Protein AF-A0A453G8Z8-F1 (afdb_monomer_lite)

Foldseek 3Di:
DDDPCCVVCVVVPPDPDDDDDDDPDPDDDLVCPVVVCVVVVDQEAEEEPVCVVSHPDPPPRNHYYDYDDPPDDDDDDDPDPDQDEAEDVVQVVPWDWDDPDPPDTDTDGDFDWDQDPNGTYTHHDPDPPDPPDPPWDFDFFFDPVQLCVLLVVLVWDKDWPPPQPDDPDQDWGKIFTDPPATKIWITGRVDIDIGDPDPVSVVSSVVSSPVRTDTD

Organism: Aegilops tauschii subsp. strangulata (NCBI:txid200361)

Secondary structure (DSSP, 8-state):
----HHHHHGGGTT------------S--GGGHHHHHHHH--SEEEEEGGGGGGSPP-TT-SSEEEEE-TT---------SS---B--HHHHHT---EE-SSS-EE-----EEEEETTEEEEE--S----GGG----EESPPPHHHHHHHHHHTT-EEE--TT-TT--TTS-EEEEEEESS-EEEEEETTEEEEEES-HHHHHHHHHHHHHHSEE-

pLDDT: mean 80.11, std 10.79, range [47.41, 91.56]

InterPro domains:
  IPR027074 Integrator complex subunit 9 [PTHR46094] (2-214)

Structure (mmCIF, N/CA/C/O backbone):
data_AF-A0A453G8Z8-F1
#
_entry.id   AF-A0A453G8Z8-F1
#
loop_
_atom_site.group_PDB
_atom_site.id
_atom_site.type_symbol
_atom_site.label_atom_id
_atom_site.label_alt_id
_atom_site.label_comp_id
_atom_site.label_asym_id
_atom_site.label_entity_id
_atom_site.label_seq_id
_atom_site.pdbx_PDB_ins_code
_atom_site.Cartn_x
_atom_site.Cartn_y
_atom_site.Cartn_z
_atom_site.occupancy
_atom_site.B_iso_or_equiv
_atom_site.auth_seq_id
_atom_site.auth_comp_id
_atom_site.auth_asym_id
_atom_site.auth_atom_id
_atom_site.pdbx_PDB_model_num
ATOM 1 N N . GLN A 1 1 ? 29.788 -3.340 -28.588 1.00 49.34 1 GLN A N 1
ATOM 2 C CA . GLN A 1 1 ? 30.825 -4.380 -28.703 1.00 49.34 1 GLN A CA 1
ATOM 3 C C . GLN A 1 1 ? 31.410 -4.282 -30.096 1.00 49.34 1 GLN A C 1
ATOM 5 O O . GLN A 1 1 ? 30.635 -4.275 -31.044 1.00 49.34 1 GLN A O 1
ATOM 10 N N . GLY A 1 2 ? 32.723 -4.071 -30.197 1.00 62.25 2 GLY A N 1
ATOM 11 C CA . GLY A 1 2 ? 33.436 -4.217 -31.467 1.00 62.25 2 GLY A CA 1
ATOM 12 C C . GLY A 1 2 ? 33.559 -5.698 -31.811 1.00 62.25 2 GLY A C 1
ATOM 13 O O . GLY A 1 2 ? 33.437 -6.545 -30.923 1.00 62.25 2 GLY A O 1
ATOM 14 N N . VAL A 1 3 ? 33.742 -6.003 -33.090 1.00 66.88 3 VAL A N 1
ATOM 15 C CA . VAL A 1 3 ? 34.132 -7.350 -33.509 1.00 66.88 3 VAL A CA 1
ATOM 16 C C . VAL A 1 3 ? 35.571 -7.554 -33.042 1.00 66.88 3 VAL A C 1
ATOM 18 O O . VAL A 1 3 ? 36.403 -6.673 -33.240 1.00 66.88 3 VAL A O 1
ATOM 21 N N . ASP A 1 4 ? 35.859 -8.681 -32.394 1.00 78.69 4 ASP A N 1
ATOM 22 C CA . ASP A 1 4 ? 37.235 -9.054 -32.068 1.00 78.69 4 ASP A CA 1
ATOM 23 C C . ASP A 1 4 ? 37.972 -9.337 -33.383 1.00 78.69 4 ASP A C 1
ATOM 25 O O . ASP A 1 4 ? 37.805 -10.394 -33.997 1.00 78.69 4 ASP A O 1
ATOM 29 N N . ALA A 1 5 ? 38.711 -8.334 -33.857 1.00 77.12 5 ALA A N 1
ATOM 30 C CA . ALA A 1 5 ? 39.409 -8.388 -35.129 1.00 77.12 5 ALA A CA 1
ATOM 31 C C . ALA A 1 5 ? 40.486 -9.479 -35.130 1.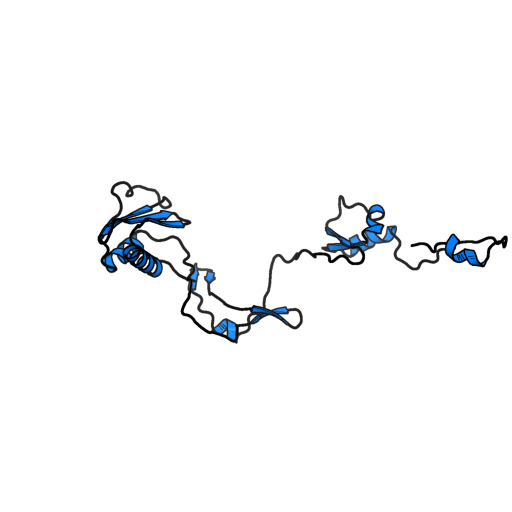00 77.12 5 ALA A C 1
ATOM 33 O O . ALA A 1 5 ? 40.682 -10.125 -36.155 1.00 77.12 5 ALA A O 1
ATOM 34 N N . GLU A 1 6 ? 41.138 -9.742 -33.995 1.00 78.38 6 GLU A N 1
ATOM 35 C CA . GLU A 1 6 ? 42.149 -10.797 -33.898 1.00 78.38 6 GLU A CA 1
ATOM 36 C C . GLU A 1 6 ? 41.512 -12.172 -34.083 1.00 78.38 6 GLU A C 1
ATOM 38 O O . GLU A 1 6 ? 41.998 -12.994 -34.863 1.00 78.38 6 GLU A O 1
ATOM 43 N N . LEU A 1 7 ? 40.372 -12.405 -33.430 1.00 82.19 7 LEU A N 1
ATOM 44 C CA . LEU A 1 7 ? 39.623 -13.645 -33.592 1.00 82.19 7 LEU A CA 1
ATOM 45 C C . LEU A 1 7 ? 39.052 -13.789 -35.010 1.00 82.19 7 LEU A C 1
ATOM 47 O O . LEU A 1 7 ? 39.133 -14.868 -35.599 1.00 82.19 7 LEU A O 1
ATOM 51 N N . ALA A 1 8 ? 38.493 -12.713 -35.566 1.00 81.06 8 ALA A N 1
ATOM 52 C CA . ALA A 1 8 ? 37.875 -12.714 -36.889 1.00 81.06 8 ALA A CA 1
ATOM 53 C C . ALA A 1 8 ? 38.897 -12.903 -38.025 1.00 81.06 8 ALA A C 1
ATOM 55 O O . ALA A 1 8 ? 38.581 -13.531 -39.036 1.00 81.06 8 ALA A O 1
ATOM 56 N N . LEU A 1 9 ? 40.121 -12.389 -37.863 1.00 83.44 9 LEU A N 1
ATOM 57 C CA . LEU A 1 9 ? 41.179 -12.454 -38.875 1.00 83.44 9 LEU A CA 1
ATOM 58 C C . LEU A 1 9 ? 42.088 -13.680 -38.742 1.00 83.44 9 LEU A C 1
ATOM 60 O O . LEU A 1 9 ? 42.871 -13.952 -39.651 1.00 83.44 9 LEU A O 1
ATOM 64 N N . LYS A 1 10 ? 41.972 -14.446 -37.651 1.00 84.06 10 LYS A N 1
ATOM 65 C CA . LYS A 1 10 ? 42.779 -15.647 -37.381 1.00 84.06 10 LYS A CA 1
ATOM 66 C C . LYS A 1 10 ? 42.880 -16.631 -38.563 1.00 84.06 10 LYS A C 1
ATOM 68 O O . LYS A 1 10 ? 43.978 -17.136 -38.790 1.00 84.06 10 LYS A O 1
ATOM 73 N N . PRO A 1 11 ? 41.817 -16.895 -39.354 1.00 86.12 11 PRO A N 1
ATOM 74 C CA . PRO A 1 11 ? 41.907 -17.787 -40.517 1.00 86.12 11 PRO A CA 1
ATOM 75 C C . PRO A 1 11 ? 42.717 -17.227 -41.697 1.00 86.12 11 PRO A C 1
ATOM 77 O O . PRO A 1 11 ? 43.069 -17.978 -42.600 1.00 86.12 11 PRO A O 1
ATOM 80 N N . PHE A 1 12 ? 42.994 -15.921 -41.714 1.00 81.50 12 PHE A N 1
ATOM 81 C CA . PHE A 1 12 ? 43.655 -15.217 -42.815 1.00 81.50 12 PHE A CA 1
ATOM 82 C C . PHE A 1 12 ? 45.127 -14.890 -42.517 1.00 81.50 12 PHE A C 1
ATOM 84 O O . PHE A 1 12 ? 45.784 -14.209 -43.302 1.00 81.50 12 PHE A O 1
ATOM 91 N N . MET A 1 13 ? 45.679 -15.369 -41.400 1.00 80.44 13 MET A N 1
ATOM 92 C CA . MET A 1 13 ? 47.111 -15.258 -41.118 1.00 80.44 13 MET A CA 1
ATOM 93 C C . MET A 1 13 ? 47.895 -16.363 -41.855 1.00 80.44 13 MET A C 1
ATOM 95 O O . MET A 1 13 ? 47.446 -17.509 -41.848 1.00 80.44 13 MET A O 1
ATOM 99 N N . PRO A 1 14 ? 49.063 -16.075 -42.473 1.00 74.19 14 PRO A N 1
ATOM 100 C CA . PRO A 1 14 ? 49.872 -14.859 -42.351 1.00 74.19 14 PRO A CA 1
ATOM 101 C C . PRO A 1 14 ? 49.786 -13.938 -43.589 1.00 74.19 14 PRO A C 1
ATOM 103 O O . PRO A 1 14 ? 50.811 -13.579 -44.165 1.00 74.19 14 PRO A O 1
ATOM 106 N N . VAL A 1 15 ? 48.591 -13.565 -44.057 1.00 73.69 15 VAL A N 1
ATOM 107 C CA . VAL A 1 15 ? 48.486 -12.680 -45.229 1.00 73.69 15 VAL A CA 1
ATOM 108 C C . VAL A 1 15 ? 48.714 -11.218 -44.821 1.00 73.69 15 VAL A C 1
ATOM 110 O O . VAL A 1 15 ? 48.066 -10.702 -43.912 1.00 73.69 15 VAL A O 1
ATOM 113 N N . ALA A 1 16 ? 49.624 -10.529 -45.514 1.00 73.62 16 ALA A N 1
ATOM 114 C CA . ALA A 1 16 ? 49.872 -9.098 -45.342 1.00 73.62 16 ALA A CA 1
ATOM 115 C C . ALA A 1 16 ? 48.775 -8.272 -46.042 1.00 73.62 16 ALA A C 1
ATOM 117 O O . ALA A 1 16 ? 48.952 -7.812 -47.169 1.00 73.62 16 ALA A O 1
ATOM 118 N N . ILE A 1 17 ? 47.620 -8.119 -45.389 1.00 77.25 17 ILE A N 1
ATOM 119 C CA . ILE A 1 17 ? 46.486 -7.319 -45.882 1.00 77.25 17 ILE A CA 1
ATOM 120 C C . ILE A 1 17 ? 46.307 -6.087 -44.992 1.00 77.25 17 ILE A C 1
ATOM 122 O O . ILE A 1 17 ? 46.383 -6.177 -43.767 1.00 77.25 17 ILE A O 1
ATOM 126 N N . GLN A 1 18 ? 46.016 -4.936 -45.599 1.00 77.19 18 GLN A N 1
ATOM 127 C CA . GLN A 1 18 ? 45.556 -3.759 -44.868 1.00 77.19 18 GLN A CA 1
ATOM 128 C C . GLN A 1 18 ? 44.095 -3.958 -44.445 1.00 77.19 18 GLN A C 1
ATOM 130 O O . GLN A 1 18 ? 43.190 -3.919 -45.277 1.00 77.19 18 GLN A O 1
ATOM 135 N N . VAL A 1 19 ? 43.857 -4.160 -43.149 1.00 77.25 19 VAL A N 1
ATOM 136 C CA . VAL A 1 19 ? 42.500 -4.253 -42.597 1.00 77.25 19 VAL A CA 1
ATOM 137 C C . VAL A 1 19 ? 42.044 -2.873 -42.133 1.00 77.25 19 VAL A C 1
ATOM 139 O O . VAL A 1 19 ? 42.687 -2.248 -41.293 1.00 77.25 19 VAL A O 1
ATOM 142 N N . LEU A 1 20 ? 40.925 -2.396 -42.683 1.00 78.50 20 LEU A N 1
ATOM 143 C CA . LEU A 1 20 ? 40.259 -1.164 -42.262 1.00 78.50 20 LEU A CA 1
ATOM 144 C C . LEU A 1 20 ? 38.946 -1.520 -41.563 1.00 78.50 20 LEU A C 1
ATOM 146 O O . LEU A 1 20 ? 38.030 -2.057 -42.185 1.00 78.50 20 LEU A O 1
ATOM 150 N N . GLU A 1 21 ? 38.834 -1.199 -40.275 1.00 74.94 21 GLU A N 1
ATOM 151 C CA . GLU A 1 21 ? 37.565 -1.310 -39.558 1.00 74.94 21 GLU A CA 1
ATOM 152 C C . GLU A 1 21 ? 36.719 -0.057 -39.822 1.00 74.94 21 GLU A C 1
ATOM 154 O O . GLU A 1 21 ? 36.900 1.000 -39.213 1.00 74.94 21 GLU A O 1
ATOM 159 N N . CYS A 1 22 ? 35.778 -0.162 -40.758 1.00 75.62 22 CYS A N 1
ATOM 160 C CA . CYS A 1 22 ? 34.807 0.895 -41.016 1.00 75.62 22 CYS A CA 1
ATOM 161 C C . CYS A 1 22 ? 33.525 0.641 -40.216 1.00 75.62 22 CYS A C 1
ATOM 163 O O . CYS A 1 22 ? 32.728 -0.242 -40.531 1.00 75.62 22 CYS A O 1
ATOM 165 N N . SER A 1 23 ? 33.301 1.445 -39.177 1.00 69.94 23 SER A N 1
ATOM 166 C CA . SER A 1 23 ? 32.099 1.345 -38.350 1.00 69.94 23 SER A CA 1
ATOM 167 C C . SER A 1 23 ? 30.921 2.099 -38.982 1.00 69.94 23 SER A C 1
ATOM 169 O O . SER A 1 23 ? 30.776 3.311 -38.817 1.00 69.94 23 SER A O 1
ATOM 171 N N . PHE A 1 24 ? 30.040 1.375 -39.677 1.00 73.06 24 PHE A N 1
ATOM 172 C CA . PHE A 1 24 ? 28.765 1.894 -40.205 1.00 73.06 24 PHE A CA 1
ATOM 173 C C . PHE A 1 24 ? 27.588 1.634 -39.252 1.00 73.06 24 PHE A C 1
ATOM 175 O O . PHE A 1 24 ? 26.465 1.358 -39.677 1.00 73.06 24 PHE A O 1
ATOM 182 N N . LEU A 1 25 ? 27.840 1.673 -37.941 1.00 72.31 25 LEU A N 1
ATOM 183 C CA . LEU A 1 25 ? 26.825 1.333 -36.948 1.00 72.31 25 LEU A CA 1
ATOM 184 C C . LEU A 1 25 ? 25.626 2.286 -37.041 1.00 72.31 25 LEU A C 1
ATOM 186 O O . LEU A 1 25 ? 25.716 3.483 -36.752 1.00 72.31 25 LEU A O 1
ATOM 190 N N . SER A 1 26 ? 24.484 1.713 -37.411 1.00 67.81 26 SER A N 1
ATOM 191 C CA . SER A 1 26 ? 23.188 2.384 -37.438 1.00 67.81 26 SER A CA 1
ATOM 192 C C . SER A 1 26 ? 22.592 2.355 -36.034 1.00 67.81 26 SER A C 1
ATOM 194 O O . SER A 1 26 ? 21.850 1.450 -35.671 1.00 67.81 26 SER A O 1
ATOM 196 N N . GLY A 1 27 ? 22.979 3.323 -35.205 1.00 80.38 27 GLY A N 1
ATOM 197 C CA . GLY A 1 27 ? 22.512 3.424 -33.826 1.00 80.38 27 GLY A CA 1
ATOM 198 C C . GLY A 1 27 ? 22.485 4.858 -33.315 1.00 80.38 27 GLY A C 1
ATOM 199 O O . GLY A 1 27 ? 23.077 5.774 -33.897 1.00 80.38 27 GLY A O 1
ATOM 200 N N . ILE A 1 28 ? 21.795 5.063 -32.193 1.00 81.12 28 ILE A N 1
ATOM 201 C CA . ILE A 1 28 ? 21.777 6.360 -31.516 1.00 81.12 28 ILE A CA 1
ATOM 202 C C . ILE A 1 28 ? 23.175 6.630 -30.953 1.00 81.12 28 ILE A C 1
ATOM 204 O O . ILE A 1 28 ? 23.699 5.890 -30.123 1.00 81.12 28 ILE A O 1
ATOM 208 N N . LYS A 1 29 ? 23.792 7.724 -31.406 1.00 81.75 29 LYS A N 1
ATOM 209 C CA . LYS A 1 29 ? 25.065 8.200 -30.850 1.00 81.75 29 LYS A CA 1
ATOM 210 C C . LYS A 1 29 ? 24.828 8.745 -29.439 1.00 81.75 29 LYS A C 1
ATOM 212 O O . LYS A 1 29 ? 23.851 9.455 -29.234 1.00 81.75 29 LYS A O 1
ATOM 217 N N . VAL A 1 30 ? 25.764 8.523 -28.512 1.00 78.69 30 VAL A N 1
ATOM 218 C CA . VAL A 1 30 ? 25.680 8.983 -27.104 1.00 78.69 30 VAL A CA 1
ATOM 219 C C . VAL A 1 30 ? 25.313 10.469 -26.990 1.00 78.69 30 VAL A C 1
ATOM 221 O O . VAL A 1 30 ? 24.430 10.835 -26.224 1.00 78.69 30 VAL A O 1
ATOM 224 N N . ARG A 1 31 ? 25.887 11.322 -27.850 1.00 80.25 31 ARG A N 1
ATOM 225 C CA . ARG A 1 31 ? 25.574 12.763 -27.925 1.00 80.25 31 ARG A CA 1
ATOM 226 C C . ARG A 1 31 ? 24.099 13.103 -28.200 1.00 80.25 31 ARG A C 1
ATOM 228 O O . ARG A 1 31 ? 23.687 14.227 -27.960 1.00 80.25 31 ARG A O 1
ATOM 235 N N . LYS A 1 32 ? 23.315 12.160 -28.735 1.00 85.75 32 LYS A N 1
ATOM 236 C CA . LYS A 1 32 ? 21.875 12.310 -28.998 1.00 85.75 32 LYS A CA 1
ATOM 237 C C . LYS A 1 32 ? 20.993 11.770 -27.864 1.00 85.75 32 LYS A C 1
ATOM 239 O O . LYS A 1 32 ? 19.797 12.028 -27.887 1.00 85.75 32 LYS A O 1
ATOM 244 N N . VAL A 1 33 ? 21.557 11.063 -26.881 1.00 83.75 33 VAL A N 1
ATOM 245 C CA . VAL A 1 33 ? 20.795 10.489 -25.759 1.00 83.75 33 VAL A CA 1
ATOM 246 C C . VAL A 1 33 ? 20.242 11.596 -24.862 1.00 83.75 33 VAL A C 1
ATOM 248 O O . VAL A 1 33 ? 19.044 11.628 -24.624 1.00 83.75 33 VAL A O 1
ATOM 251 N N . ASN A 1 34 ? 21.072 12.560 -24.452 1.00 82.88 34 ASN A N 1
ATOM 252 C CA . ASN A 1 34 ? 20.619 13.703 -23.650 1.00 82.88 34 ASN A CA 1
ATOM 253 C C . ASN A 1 34 ? 19.516 14.535 -24.324 1.00 82.88 34 ASN A C 1
ATOM 255 O O . ASN A 1 34 ? 18.482 14.743 -23.696 1.00 82.88 34 ASN A O 1
ATOM 259 N N . PRO A 1 35 ? 19.678 14.968 -25.593 1.00 86.75 35 PRO A N 1
ATOM 260 C CA . PRO A 1 35 ? 18.606 15.647 -26.319 1.00 86.75 35 PRO A CA 1
ATOM 261 C C . PRO A 1 35 ? 17.310 14.834 -26.413 1.00 86.75 35 PRO A C 1
ATOM 263 O O . PRO A 1 35 ? 16.224 15.397 -26.398 1.00 86.75 35 PRO A O 1
ATOM 266 N N . LEU A 1 36 ? 17.401 13.505 -26.515 1.00 87.44 36 LEU A N 1
ATOM 267 C CA . LEU A 1 36 ? 16.216 12.653 -26.539 1.00 87.44 36 LEU A CA 1
ATOM 268 C C . LEU A 1 36 ? 15.525 12.620 -25.169 1.00 87.44 36 LEU A C 1
ATOM 270 O O . LEU A 1 36 ? 14.307 12.756 -25.095 1.00 87.44 36 LEU A O 1
ATOM 274 N N . LEU A 1 37 ? 16.293 12.481 -24.086 1.00 87.50 37 LEU A N 1
ATOM 275 C CA . LEU A 1 37 ? 15.756 12.470 -22.724 1.00 87.50 37 LEU A CA 1
ATOM 276 C C . LEU A 1 37 ? 15.133 13.818 -22.337 1.00 87.50 37 LEU A C 1
ATOM 278 O O . LEU A 1 37 ? 14.087 13.832 -21.693 1.00 87.50 37 LEU A O 1
ATOM 282 N N . SER A 1 38 ? 15.708 14.940 -22.781 1.00 86.12 38 SER A N 1
ATOM 283 C CA . SER A 1 38 ? 15.141 16.269 -22.517 1.00 86.12 38 SER A CA 1
ATOM 284 C C . SER A 1 38 ? 13.808 16.510 -23.233 1.00 86.12 38 SER A C 1
ATOM 286 O O . SER A 1 38 ? 12.953 17.216 -22.697 1.00 86.12 38 SER A O 1
ATOM 288 N N . VAL A 1 39 ? 13.606 15.909 -24.412 1.00 90.50 39 VAL A N 1
ATOM 289 C CA . VAL A 1 39 ? 12.328 15.947 -25.142 1.00 90.50 39 VAL A CA 1
ATOM 290 C C . VAL A 1 39 ? 11.304 15.006 -24.511 1.00 90.50 39 VAL A C 1
ATOM 292 O O . VAL A 1 39 ? 10.159 15.402 -24.310 1.00 90.50 39 VAL A O 1
ATOM 295 N N . LEU A 1 40 ? 11.704 13.774 -24.187 1.00 91.06 40 LEU A N 1
ATOM 296 C CA . LEU A 1 40 ? 10.792 12.755 -23.659 1.00 91.06 40 LEU A CA 1
ATOM 297 C C . LEU A 1 40 ? 10.387 12.997 -22.202 1.00 91.06 40 LEU A C 1
ATOM 299 O O . LEU A 1 40 ? 9.316 12.547 -21.805 1.00 91.06 40 LEU A O 1
ATOM 303 N N . LYS A 1 41 ? 11.240 13.665 -21.413 1.00 89.31 41 LYS A N 1
ATOM 304 C CA . LYS A 1 41 ? 11.047 13.927 -19.976 1.00 89.31 41 LYS A CA 1
ATOM 305 C C . LYS A 1 41 ? 10.508 12.697 -19.220 1.00 89.31 41 LYS A C 1
ATOM 307 O O . LYS A 1 41 ? 9.444 12.767 -18.602 1.00 89.31 41 LYS A O 1
ATOM 312 N N . PRO A 1 42 ? 11.193 11.543 -19.309 1.00 89.12 42 PRO A N 1
ATOM 313 C CA . PRO A 1 42 ? 10.706 10.316 -18.692 1.00 89.12 42 PRO A CA 1
ATOM 314 C C . PRO A 1 42 ? 10.720 10.430 -17.166 1.00 89.12 42 PRO A C 1
ATOM 316 O O . PRO A 1 42 ? 11.535 11.151 -16.607 1.00 89.12 42 PRO A O 1
ATOM 319 N N . LYS A 1 43 ? 9.872 9.660 -16.476 1.00 86.12 43 LYS A N 1
ATOM 320 C CA . LYS A 1 43 ? 9.957 9.516 -15.010 1.00 86.12 43 LYS A CA 1
ATOM 321 C C . LYS A 1 43 ? 11.122 8.611 -14.591 1.00 86.12 43 LYS A C 1
ATOM 323 O O . LYS A 1 43 ? 11.792 8.862 -13.594 1.00 86.12 43 LYS A O 1
ATOM 328 N N . LEU A 1 44 ? 11.358 7.556 -15.372 1.00 87.56 44 LEU A N 1
ATOM 329 C CA . LEU A 1 44 ? 12.342 6.518 -15.090 1.00 87.56 44 LEU A CA 1
ATOM 330 C C . LEU A 1 44 ? 13.063 6.101 -16.376 1.00 87.56 44 LEU A C 1
ATOM 332 O O . LEU A 1 44 ? 12.421 5.865 -17.400 1.00 87.56 44 LEU A O 1
ATOM 336 N N . VAL A 1 45 ? 14.387 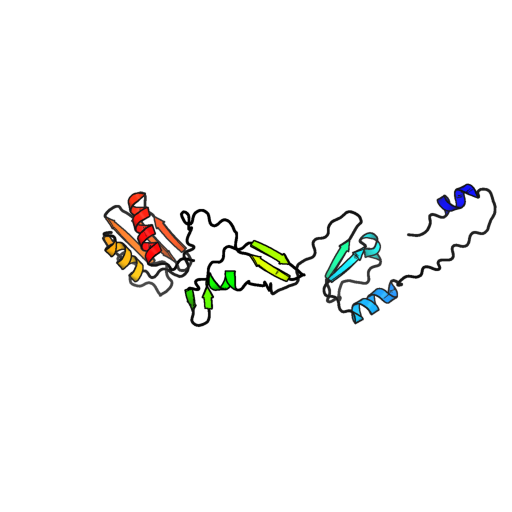5.975 -16.309 1.00 88.75 45 VAL A N 1
ATOM 337 C CA . VAL A 1 45 ? 15.246 5.533 -17.413 1.00 88.75 45 VAL A CA 1
ATOM 338 C C . VAL A 1 45 ? 15.941 4.230 -17.031 1.00 88.75 45 VAL A C 1
ATOM 340 O O . VAL A 1 45 ? 16.693 4.181 -16.059 1.00 88.75 45 VAL A O 1
ATOM 343 N N . LEU A 1 46 ? 15.727 3.179 -17.822 1.00 88.94 46 LEU A N 1
ATOM 344 C CA . LEU A 1 46 ? 16.496 1.936 -17.737 1.00 88.94 46 LEU A CA 1
ATOM 345 C C . LEU A 1 46 ? 17.718 2.029 -18.652 1.00 88.94 46 LEU A C 1
ATOM 347 O O . LEU A 1 46 ? 17.579 2.285 -19.848 1.00 88.94 46 LEU A O 1
ATOM 351 N N . PHE A 1 47 ? 18.911 1.818 -18.099 1.00 87.38 47 PHE A N 1
ATOM 352 C CA . PHE A 1 47 ? 20.171 1.988 -18.818 1.00 87.38 47 PHE A CA 1
ATOM 353 C C . PHE A 1 47 ? 21.110 0.780 -18.649 1.00 87.38 47 PHE A C 1
ATOM 355 O O . PHE A 1 47 ? 21.194 0.232 -17.551 1.00 87.38 47 PHE A O 1
ATOM 362 N N . PRO A 1 48 ? 21.845 0.349 -19.689 1.00 88.06 48 PRO A N 1
ATOM 363 C CA . PRO A 1 48 ? 22.789 -0.760 -19.565 1.00 88.06 48 PRO A CA 1
ATOM 364 C C . PRO A 1 48 ? 23.906 -0.461 -18.556 1.00 88.06 48 PRO A C 1
ATOM 366 O O . PRO A 1 48 ? 24.522 0.609 -18.589 1.00 88.06 48 PRO A O 1
ATOM 369 N N . GLU A 1 49 ? 24.179 -1.406 -17.658 1.00 88.12 49 GLU A N 1
ATOM 370 C CA . GLU A 1 49 ? 25.193 -1.263 -16.605 1.00 88.12 49 GLU A CA 1
ATOM 371 C C . GLU A 1 49 ? 26.612 -1.097 -17.180 1.00 88.12 49 GLU A C 1
ATOM 373 O O . GLU A 1 49 ? 27.382 -0.257 -16.713 1.00 88.12 49 GLU A O 1
ATOM 378 N N . ASP A 1 50 ? 26.928 -1.818 -18.258 1.00 85.56 50 ASP A N 1
ATOM 379 C CA . ASP A 1 50 ? 28.212 -1.787 -18.972 1.00 85.56 50 ASP A CA 1
ATOM 380 C C . ASP A 1 50 ? 28.505 -0.439 -19.647 1.00 85.56 50 ASP A C 1
ATOM 382 O O . ASP A 1 50 ? 29.658 -0.106 -19.926 1.00 85.56 50 ASP A O 1
ATOM 386 N N . LEU A 1 51 ? 27.472 0.372 -19.882 1.00 82.31 51 LEU A N 1
ATOM 387 C CA . LEU A 1 51 ? 27.595 1.683 -20.513 1.00 82.31 51 LEU A CA 1
ATOM 388 C C . LEU A 1 51 ? 27.520 2.839 -19.515 1.00 82.31 51 LEU A C 1
ATOM 390 O O . LEU A 1 51 ? 27.549 3.996 -19.933 1.00 82.31 51 LEU A O 1
ATOM 394 N N . LYS A 1 52 ? 27.446 2.565 -18.209 1.00 78.88 52 LYS A N 1
ATOM 395 C CA . LYS A 1 52 ? 27.238 3.578 -17.163 1.00 78.88 52 LYS A CA 1
ATOM 396 C C . LYS A 1 52 ? 28.243 4.734 -17.213 1.00 78.88 52 LYS A C 1
ATOM 398 O O . LYS A 1 52 ? 27.839 5.875 -17.023 1.00 78.88 52 LYS A O 1
ATOM 403 N N . SER A 1 53 ? 29.514 4.470 -17.526 1.00 78.00 53 SER A N 1
ATOM 404 C CA . SER A 1 53 ? 30.561 5.502 -17.673 1.00 78.00 53 SER A CA 1
ATOM 405 C C . SER A 1 53 ? 30.368 6.414 -18.888 1.00 78.00 53 SER A C 1
ATOM 407 O O . SER A 1 53 ? 30.908 7.514 -18.939 1.00 78.00 53 SER A O 1
ATOM 409 N N . ARG A 1 54 ? 29.594 5.960 -19.877 1.00 75.50 54 ARG A N 1
ATOM 410 C CA . ARG A 1 54 ? 29.239 6.700 -21.094 1.00 75.50 54 ARG A CA 1
ATOM 411 C C . ARG A 1 54 ? 27.864 7.353 -20.983 1.00 75.50 54 ARG A C 1
ATOM 413 O O . ARG A 1 54 ? 27.427 8.006 -21.932 1.00 75.50 54 ARG A O 1
ATOM 420 N N . CYS A 1 55 ? 27.171 7.137 -19.866 1.00 69.38 55 CYS A N 1
ATOM 421 C CA . CYS A 1 55 ? 25.921 7.804 -19.570 1.00 69.38 55 CYS A CA 1
ATOM 422 C C . CYS A 1 55 ? 26.216 9.284 -19.288 1.00 69.38 55 CYS A C 1
ATOM 424 O O . CYS A 1 55 ? 27.141 9.582 -18.532 1.00 69.38 55 CYS A O 1
ATOM 426 N N . PRO A 1 56 ? 25.460 10.216 -19.880 1.00 64.25 56 PRO A N 1
ATOM 427 C CA . PRO A 1 56 ? 25.574 11.625 -19.527 1.00 64.25 56 PRO A CA 1
ATOM 428 C C . PRO A 1 56 ? 25.302 11.879 -18.033 1.00 64.25 56 PRO A C 1
ATOM 430 O O . PRO A 1 56 ? 24.618 11.083 -17.383 1.00 64.25 56 PRO A O 1
ATOM 433 N N . SER A 1 57 ? 25.883 12.964 -17.501 1.00 60.59 57 SER A N 1
ATOM 434 C CA . SER A 1 57 ? 25.922 13.285 -16.068 1.00 60.59 57 SER A CA 1
ATOM 435 C C . SER A 1 57 ? 24.535 13.280 -15.419 1.00 60.59 57 SER A C 1
ATOM 437 O O . SER A 1 57 ? 23.543 13.736 -15.984 1.00 60.59 57 SER A O 1
ATOM 439 N N . LYS A 1 58 ? 24.491 12.723 -14.207 1.00 63.06 58 LYS A N 1
ATOM 440 C CA . LYS A 1 58 ? 23.273 12.514 -13.412 1.00 63.06 58 LYS A CA 1
ATOM 441 C C . LYS A 1 58 ? 22.857 13.727 -12.592 1.00 63.06 58 LYS A C 1
ATOM 443 O O . LYS A 1 58 ? 21.743 13.742 -12.088 1.00 63.06 58 LYS A O 1
ATOM 448 N N . GLU A 1 59 ? 23.776 14.666 -12.404 1.00 60.88 59 GLU A N 1
ATOM 449 C CA . GLU A 1 59 ? 23.741 15.610 -11.285 1.00 60.88 59 GLU A CA 1
ATOM 450 C C . GLU A 1 59 ? 22.605 16.639 -11.390 1.00 60.88 59 GLU A C 1
ATOM 452 O O . GLU A 1 59 ? 22.136 17.086 -10.353 1.00 60.88 59 GLU A O 1
ATOM 457 N N . ASP A 1 60 ? 22.058 16.874 -12.592 1.00 62.62 60 ASP A N 1
ATOM 458 C CA . ASP A 1 60 ? 20.940 17.810 -12.826 1.00 62.62 60 ASP A CA 1
ATOM 459 C C . ASP A 1 60 ? 19.721 17.175 -13.532 1.00 62.62 60 ASP A C 1
ATOM 461 O O . ASP A 1 60 ? 18.839 17.873 -14.038 1.00 62.62 60 ASP A O 1
ATOM 465 N N . ALA A 1 61 ? 19.658 15.843 -13.637 1.00 70.81 61 ALA A N 1
ATOM 466 C CA . ALA A 1 61 ? 18.569 15.185 -14.358 1.00 70.81 61 ALA A CA 1
ATOM 467 C C . ALA A 1 61 ? 17.314 15.036 -13.467 1.00 70.81 61 ALA A C 1
ATOM 469 O O . ALA A 1 61 ? 17.397 14.399 -12.418 1.00 70.81 61 ALA A O 1
ATOM 470 N N . PRO A 1 62 ? 16.124 15.509 -13.892 1.00 76.19 62 PRO A N 1
ATOM 471 C CA . PRO A 1 62 ? 14.887 15.392 -13.111 1.00 76.19 62 PRO A CA 1
ATOM 472 C C . PRO A 1 62 ? 14.270 13.977 -13.127 1.00 76.19 62 PRO A C 1
ATOM 474 O O . PRO A 1 62 ? 13.115 13.804 -12.746 1.00 76.19 62 PRO A O 1
ATOM 477 N N . TRP A 1 63 ? 14.999 12.963 -13.602 1.00 82.69 63 TRP A N 1
ATOM 478 C CA . TRP A 1 63 ? 14.513 11.594 -13.774 1.00 82.69 63 TRP A CA 1
ATOM 479 C C . TRP A 1 63 ? 15.449 10.569 -13.143 1.00 82.69 63 TRP A C 1
ATOM 481 O O . TRP A 1 63 ? 16.670 10.734 -13.117 1.00 82.69 63 TRP A O 1
ATOM 491 N N . SER A 1 64 ? 14.876 9.469 -12.658 1.00 84.94 64 SER A N 1
ATOM 492 C CA . SER A 1 64 ? 15.637 8.412 -11.993 1.00 84.94 64 SER A CA 1
ATOM 493 C C . SER A 1 64 ? 16.229 7.421 -12.998 1.00 84.94 64 SER A C 1
ATOM 495 O O . SER A 1 64 ? 15.607 7.094 -14.009 1.00 84.94 64 SER A O 1
ATOM 497 N N . TYR A 1 65 ? 17.423 6.904 -12.701 1.00 84.88 65 TYR A N 1
ATOM 498 C CA . TYR A 1 65 ? 18.091 5.880 -13.508 1.00 84.88 65 TYR A CA 1
ATOM 499 C C . TYR A 1 65 ? 18.136 4.540 -12.778 1.00 84.88 65 TYR A C 1
ATOM 501 O O . TYR A 1 65 ? 18.623 4.466 -11.650 1.00 84.88 65 TYR A O 1
ATOM 509 N N . LEU A 1 66 ? 17.730 3.476 -13.467 1.00 88.69 66 LEU A N 1
ATOM 510 C CA . LEU A 1 66 ? 17.979 2.092 -13.071 1.00 88.69 66 LEU A CA 1
ATOM 511 C C . LEU A 1 66 ? 18.906 1.425 -14.077 1.00 88.69 66 LEU A C 1
ATOM 513 O O . LEU A 1 66 ? 18.834 1.690 -15.277 1.00 88.69 66 LEU A O 1
ATOM 517 N N . TYR A 1 67 ? 19.775 0.551 -13.578 1.00 88.56 67 TYR A N 1
ATOM 518 C CA . TYR A 1 67 ? 20.755 -0.140 -14.404 1.00 88.56 67 TYR A CA 1
ATOM 519 C C . TYR A 1 67 ? 20.390 -1.596 -14.587 1.00 88.56 67 TYR A C 1
ATOM 521 O O . TYR A 1 67 ? 20.058 -2.274 -13.617 1.00 88.56 67 TYR A O 1
ATOM 529 N N . TYR A 1 68 ? 20.484 -2.069 -15.826 1.00 90.62 68 TYR A N 1
ATOM 530 C CA . TYR A 1 68 ? 20.236 -3.464 -16.147 1.00 90.62 68 TYR A CA 1
ATOM 531 C C . TYR A 1 68 ? 21.497 -4.170 -16.621 1.00 90.62 68 TYR A C 1
ATOM 533 O O . TYR A 1 68 ? 22.301 -3.622 -17.378 1.00 90.62 68 TYR A O 1
ATOM 541 N N . SER A 1 69 ? 21.626 -5.426 -16.210 1.00 90.81 69 SER A N 1
ATOM 542 C CA . SER A 1 69 ? 22.593 -6.372 -16.748 1.00 90.81 69 SER A CA 1
ATOM 543 C C . SER A 1 69 ? 21.904 -7.686 -17.088 1.00 90.81 69 SER A C 1
ATOM 545 O O . SER A 1 69 ? 20.829 -8.021 -16.584 1.00 90.81 69 SER A O 1
ATOM 547 N N . LYS A 1 70 ? 22.503 -8.418 -18.027 1.00 90.38 70 LYS A N 1
ATOM 548 C CA . LYS A 1 70 ? 21.936 -9.661 -18.546 1.00 90.38 70 LYS A CA 1
ATOM 549 C C . LYS A 1 70 ? 21.746 -10.669 -17.407 1.00 90.38 70 LYS A C 1
ATOM 551 O O . LYS A 1 70 ? 22.691 -10.960 -16.681 1.00 90.38 70 LYS A O 1
ATOM 556 N N . GLY A 1 71 ? 20.537 -11.218 -17.290 1.00 88.50 71 GLY A N 1
ATOM 557 C CA . GLY A 1 71 ? 20.208 -12.251 -16.303 1.00 88.50 71 GLY A CA 1
ATOM 558 C C . GLY A 1 71 ? 19.865 -11.738 -14.901 1.00 88.50 71 GLY A C 1
ATOM 559 O O . GLY A 1 71 ? 19.635 -12.561 -14.022 1.00 88.50 71 GLY A O 1
ATOM 560 N N . LYS A 1 72 ? 19.802 -10.417 -14.680 1.00 89.50 72 LYS A N 1
ATOM 561 C CA . LYS A 1 72 ? 19.339 -9.838 -13.411 1.00 89.50 72 LYS A CA 1
ATOM 562 C C . LYS A 1 72 ? 17.917 -9.296 -13.535 1.00 89.50 72 LYS A C 1
ATOM 564 O O . LYS A 1 72 ? 17.613 -8.553 -14.468 1.00 89.50 72 LYS A O 1
ATOM 569 N N . THR A 1 73 ? 17.070 -9.639 -12.569 1.00 89.31 73 THR A N 1
ATOM 570 C CA . THR A 1 73 ? 15.756 -9.011 -12.383 1.00 89.31 73 THR A CA 1
ATOM 571 C C . THR A 1 73 ? 15.944 -7.629 -11.767 1.00 89.31 73 THR A C 1
ATOM 573 O O . THR A 1 73 ? 16.779 -7.455 -10.882 1.00 89.31 73 THR A O 1
ATOM 576 N N . ILE A 1 74 ? 15.175 -6.649 -12.237 1.00 87.25 74 ILE A N 1
ATOM 577 C CA . ILE A 1 74 ? 15.203 -5.280 -11.719 1.00 87.25 74 ILE A CA 1
ATOM 578 C C . ILE A 1 74 ? 13.853 -4.983 -11.110 1.00 87.25 74 ILE A C 1
ATOM 580 O O . ILE A 1 74 ? 12.821 -5.119 -11.769 1.00 87.25 74 ILE A O 1
ATOM 584 N N . GLU A 1 75 ? 13.881 -4.539 -9.867 1.00 87.62 75 GLU A N 1
ATOM 585 C CA . GLU A 1 75 ? 12.700 -4.034 -9.195 1.00 87.62 75 GLU A CA 1
ATOM 586 C C . GLU A 1 75 ? 12.433 -2.614 -9.684 1.00 87.62 75 GLU A C 1
ATOM 588 O O . GLU A 1 75 ? 13.244 -1.702 -9.509 1.00 87.62 75 GLU A O 1
ATOM 593 N N . ILE A 1 76 ? 11.304 -2.441 -10.365 1.00 84.12 76 ILE A N 1
ATOM 594 C CA . ILE A 1 76 ? 10.858 -1.131 -10.819 1.00 84.12 76 ILE A CA 1
ATOM 595 C C . ILE A 1 76 ? 10.038 -0.521 -9.681 1.00 84.12 76 ILE A C 1
ATOM 597 O O . ILE A 1 76 ? 9.003 -1.092 -9.327 1.00 84.12 76 ILE A O 1
ATOM 601 N N . PRO A 1 77 ? 10.459 0.622 -9.110 1.00 79.00 77 PRO A N 1
ATOM 602 C CA . PRO A 1 77 ? 9.696 1.270 -8.062 1.00 79.00 77 PRO A CA 1
ATOM 603 C C . PRO A 1 77 ? 8.339 1.690 -8.623 1.00 79.00 77 PRO A C 1
ATOM 605 O O . PRO A 1 77 ? 8.246 2.299 -9.696 1.00 79.00 77 PRO A O 1
ATOM 608 N N . ASN A 1 78 ? 7.275 1.363 -7.894 1.00 74.19 78 ASN A N 1
ATOM 609 C CA . ASN A 1 78 ? 5.955 1.866 -8.222 1.00 74.19 78 ASN A CA 1
ATOM 610 C C . ASN A 1 78 ? 5.919 3.365 -7.900 1.00 74.19 78 ASN A C 1
ATOM 612 O O . ASN A 1 78 ? 5.944 3.753 -6.739 1.00 74.19 78 ASN A O 1
ATOM 616 N N . THR A 1 79 ? 5.884 4.203 -8.933 1.00 68.56 79 THR A N 1
ATOM 617 C CA . THR A 1 79 ? 5.822 5.670 -8.800 1.00 68.56 79 THR A CA 1
ATOM 618 C C . THR A 1 79 ? 4.389 6.197 -8.719 1.00 68.56 79 THR A C 1
ATOM 620 O O . THR A 1 79 ? 4.170 7.400 -8.845 1.00 68.56 79 THR A O 1
ATOM 623 N N . ARG A 1 80 ? 3.394 5.312 -8.578 1.00 70.25 80 ARG A N 1
ATOM 624 C CA . ARG A 1 80 ? 2.000 5.715 -8.383 1.00 70.25 80 ARG A CA 1
ATOM 625 C C . ARG A 1 80 ? 1.784 6.087 -6.919 1.00 70.25 80 ARG A C 1
ATOM 627 O O . ARG A 1 80 ? 1.936 5.231 -6.055 1.00 70.25 80 ARG A O 1
ATOM 634 N N . GLU A 1 81 ? 1.431 7.347 -6.682 1.00 70.19 81 GLU A N 1
ATOM 635 C CA . GLU A 1 81 ? 0.976 7.839 -5.374 1.00 70.19 81 GLU A CA 1
ATOM 636 C C . GLU A 1 81 ? -0.411 7.272 -5.046 1.00 70.19 81 GLU A C 1
ATOM 638 O O . GLU A 1 81 ? -0.647 6.824 -3.928 1.00 70.19 81 GLU A O 1
ATOM 643 N N . ASP A 1 82 ? -1.264 7.154 -6.070 1.00 76.75 82 ASP A N 1
ATOM 644 C CA . ASP A 1 82 ? -2.613 6.614 -5.947 1.00 76.75 82 ASP A CA 1
ATOM 645 C C . ASP A 1 82 ? -2.737 5.228 -6.587 1.00 76.75 82 ASP A C 1
ATOM 647 O O . ASP A 1 82 ? -2.301 4.970 -7.719 1.00 76.75 82 ASP A O 1
ATOM 651 N N . PHE A 1 83 ? -3.372 4.313 -5.858 1.00 77.50 83 PHE A N 1
ATOM 652 C CA . PHE A 1 83 ? -3.681 2.972 -6.333 1.00 77.50 83 PHE A CA 1
ATOM 653 C C . PHE A 1 83 ? -5.181 2.838 -6.592 1.00 77.50 83 PHE A C 1
ATOM 655 O O . PHE A 1 83 ? -5.964 2.547 -5.691 1.00 77.50 83 PHE A O 1
ATOM 662 N N . GLU A 1 84 ? -5.582 3.047 -7.844 1.00 83.69 84 GLU A N 1
ATOM 663 C CA . GLU A 1 84 ? -6.965 2.840 -8.269 1.00 83.69 84 GLU A CA 1
ATOM 664 C C . GLU A 1 84 ? -7.246 1.362 -8.539 1.00 83.69 84 GLU A C 1
ATOM 666 O O . GLU A 1 84 ? -6.532 0.687 -9.292 1.00 83.69 84 GLU A O 1
ATOM 671 N N . VAL A 1 85 ? -8.336 0.871 -7.954 1.00 88.00 85 VAL A N 1
ATOM 672 C CA . VAL A 1 85 ? -8.780 -0.514 -8.094 1.00 88.00 85 VAL A CA 1
ATOM 673 C C . VAL A 1 85 ? -10.259 -0.529 -8.428 1.00 88.00 85 VAL A C 1
ATOM 675 O O . VAL A 1 85 ? -11.060 0.148 -7.789 1.00 88.00 85 VAL A O 1
ATOM 678 N N . GLY A 1 86 ? -10.632 -1.321 -9.427 1.00 89.44 86 GLY A N 1
ATOM 679 C CA . GLY A 1 86 ? -12.028 -1.582 -9.731 1.00 89.44 86 GLY A CA 1
ATOM 680 C C . GLY A 1 86 ? -12.672 -2.397 -8.612 1.00 89.44 86 GLY A C 1
ATOM 681 O O . GLY A 1 86 ? -12.157 -3.448 -8.226 1.00 89.44 86 GLY A O 1
ATOM 682 N N . LEU A 1 87 ? -13.816 -1.934 -8.118 1.00 89.94 87 LEU A N 1
ATOM 683 C CA . LEU A 1 87 ? -14.665 -2.691 -7.207 1.00 89.94 87 LEU A CA 1
ATOM 684 C C . LEU A 1 87 ? -15.924 -3.137 -7.967 1.00 89.94 87 LEU A C 1
ATOM 686 O O . LEU A 1 87 ? -16.743 -2.289 -8.326 1.00 89.94 87 LEU A O 1
ATOM 690 N N . PRO A 1 88 ? -16.082 -4.440 -8.252 1.00 88.50 88 PRO A N 1
ATOM 691 C CA . PRO A 1 88 ? -17.289 -4.979 -8.863 1.00 88.50 88 PRO A CA 1
ATOM 692 C C . PRO A 1 88 ? -18.528 -4.674 -8.019 1.00 88.50 88 PRO A C 1
ATOM 694 O O . PRO A 1 88 ? -18.466 -4.653 -6.788 1.00 88.50 88 PRO A O 1
ATOM 697 N N . THR A 1 89 ? -19.660 -4.422 -8.674 1.00 87.88 89 THR A N 1
ATOM 698 C CA . THR A 1 89 ? -20.872 -3.942 -7.997 1.00 87.88 89 THR A CA 1
ATOM 699 C C . THR A 1 89 ? -21.445 -4.976 -7.029 1.00 87.88 89 THR A C 1
ATOM 701 O O . THR A 1 89 ? -21.918 -4.615 -5.960 1.00 87.88 89 THR A O 1
ATOM 704 N N . ASP A 1 90 ? -21.345 -6.262 -7.360 1.00 84.06 90 ASP A N 1
ATOM 705 C CA . ASP A 1 90 ? -21.709 -7.384 -6.489 1.00 84.06 90 ASP A CA 1
ATOM 706 C C . ASP A 1 90 ? -20.916 -7.383 -5.175 1.00 84.06 90 ASP A C 1
ATOM 708 O O . ASP A 1 90 ? -21.481 -7.623 -4.110 1.00 84.06 90 ASP A O 1
ATOM 712 N N . VAL A 1 91 ? -19.629 -7.033 -5.230 1.00 84.44 91 VAL A N 1
ATOM 713 C CA . VAL A 1 91 ? -18.783 -6.882 -4.039 1.00 84.44 91 VAL A CA 1
ATOM 714 C C . VAL A 1 91 ? -19.122 -5.589 -3.292 1.00 84.44 91 VAL A C 1
ATOM 716 O O . VAL A 1 91 ? -19.203 -5.589 -2.066 1.00 84.44 91 VAL A O 1
ATOM 719 N N . ALA A 1 92 ? -19.356 -4.494 -4.021 1.00 87.88 92 ALA A N 1
ATOM 720 C CA . ALA A 1 92 ? -19.700 -3.197 -3.442 1.00 87.88 92 ALA A CA 1
ATOM 721 C C . ALA A 1 92 ? -21.023 -3.230 -2.660 1.00 87.88 92 ALA A C 1
ATOM 723 O O . ALA A 1 92 ? -21.096 -2.670 -1.570 1.00 87.88 92 ALA A O 1
ATOM 724 N N . PHE A 1 93 ? -22.049 -3.917 -3.174 1.00 85.56 93 PHE A N 1
ATOM 725 C CA . PHE A 1 93 ? -23.346 -4.049 -2.500 1.00 85.56 93 PHE A CA 1
ATOM 726 C C . PHE A 1 93 ? -23.283 -4.866 -1.205 1.00 85.56 93 PHE A C 1
ATOM 728 O O . PHE A 1 93 ? -24.145 -4.703 -0.346 1.00 85.56 93 PHE A O 1
ATOM 735 N N . GLY A 1 94 ? -22.274 -5.727 -1.048 1.00 81.75 94 GLY A N 1
ATOM 736 C CA . GLY A 1 94 ? -22.041 -6.467 0.192 1.00 81.75 94 GLY A CA 1
ATOM 737 C C . GLY A 1 94 ? -21.370 -5.642 1.293 1.00 81.75 94 GLY A C 1
ATOM 738 O O . GLY A 1 94 ? -21.286 -6.103 2.431 1.00 81.75 94 GLY A O 1
ATOM 739 N N . LEU A 1 95 ? -20.875 -4.439 0.983 1.00 83.69 95 LEU A N 1
ATOM 740 C CA . LEU A 1 95 ? -20.248 -3.582 1.982 1.00 83.69 95 LEU A CA 1
ATOM 741 C C . LEU A 1 95 ? -21.294 -3.059 2.966 1.00 83.69 95 LEU A C 1
ATOM 743 O O . LEU A 1 95 ? -22.382 -2.635 2.584 1.00 83.69 95 LEU A O 1
ATOM 747 N N . GLN A 1 96 ? -20.915 -3.016 4.241 1.00 83.50 96 GLN A N 1
ATOM 748 C CA . GLN A 1 96 ? -21.694 -2.389 5.307 1.00 83.50 96 GLN A CA 1
ATOM 749 C C . GLN A 1 96 ? -20.885 -1.227 5.897 1.00 83.50 96 GLN A C 1
ATOM 751 O O . GLN A 1 96 ? -20.212 -1.407 6.917 1.00 83.50 96 GLN A O 1
ATOM 756 N N . PRO A 1 97 ? -20.873 -0.049 5.241 1.00 84.62 97 PRO A N 1
ATOM 757 C CA . PRO A 1 97 ? -20.121 1.096 5.724 1.00 84.62 97 PRO A CA 1
ATOM 758 C C . PRO A 1 97 ? -20.681 1.596 7.050 1.00 84.62 97 PRO A C 1
ATOM 760 O O . PRO A 1 97 ? -21.882 1.821 7.193 1.00 84.62 97 PRO A O 1
ATOM 763 N N . ARG A 1 98 ? -19.787 1.813 8.009 1.00 78.88 98 ARG A N 1
ATOM 764 C CA . ARG A 1 98 ? -20.061 2.505 9.266 1.00 78.88 98 ARG A CA 1
ATOM 765 C C . ARG A 1 98 ? -19.469 3.901 9.186 1.00 78.88 98 ARG A C 1
ATOM 767 O O . ARG A 1 98 ? -18.322 4.071 8.774 1.00 78.88 98 ARG A O 1
ATOM 774 N N . GLN A 1 99 ? -20.262 4.903 9.540 1.00 80.62 99 GLN A N 1
ATOM 775 C CA . GLN A 1 99 ? -19.812 6.286 9.485 1.00 80.62 99 GLN A CA 1
ATOM 776 C C . GLN A 1 99 ? -18.740 6.531 10.556 1.00 80.62 99 GLN A C 1
ATOM 778 O O . GLN A 1 99 ? -18.973 6.260 11.731 1.00 80.62 99 GLN A O 1
ATOM 783 N N . LEU A 1 100 ? -17.569 7.007 10.127 1.00 73.00 100 LEU A N 1
ATOM 784 C CA . LEU A 1 100 ? -16.463 7.422 10.995 1.00 73.00 100 LEU A CA 1
ATOM 785 C C . LEU A 1 100 ? -16.618 8.883 11.400 1.00 73.00 100 LEU A C 1
ATOM 787 O O . LEU A 1 100 ? -16.537 9.231 12.570 1.00 73.00 100 LEU A O 1
ATOM 791 N N . ASP A 1 101 ? -16.821 9.730 10.400 1.00 76.50 101 ASP A N 1
ATOM 792 C CA . ASP A 1 101 ? -16.922 11.175 10.547 1.00 76.50 101 ASP A CA 1
ATOM 793 C C . ASP A 1 101 ? -17.926 11.705 9.512 1.00 76.50 101 ASP A C 1
ATOM 795 O O . ASP A 1 101 ? -18.449 10.961 8.675 1.00 76.50 101 ASP A O 1
ATOM 799 N N . LYS A 1 102 ? -18.200 13.009 9.524 1.00 81.06 102 LYS A N 1
ATOM 800 C CA . LYS A 1 102 ? -19.110 13.676 8.585 1.00 81.06 102 LYS A CA 1
ATOM 801 C C . LYS A 1 102 ? -18.751 13.407 7.121 1.00 81.06 102 LYS A C 1
ATOM 803 O O . LYS A 1 102 ? -19.651 13.377 6.290 1.00 81.06 102 LYS A O 1
ATOM 808 N N . ALA A 1 103 ? -17.467 13.195 6.819 1.00 87.75 103 ALA A N 1
ATOM 809 C CA . ALA A 1 103 ? -16.970 12.989 5.459 1.00 87.75 103 ALA A CA 1
ATOM 810 C C . ALA A 1 103 ? -16.543 11.545 5.137 1.00 87.75 103 ALA A C 1
ATOM 812 O O . ALA A 1 103 ? -16.331 11.233 3.968 1.00 87.75 103 ALA A O 1
ATOM 813 N N . ILE A 1 104 ? -16.384 10.670 6.137 1.00 84.00 104 ILE A N 1
ATOM 814 C CA . ILE A 1 104 ? -15.735 9.363 5.954 1.00 84.00 104 ILE A CA 1
ATOM 815 C C . ILE A 1 104 ? -16.624 8.255 6.518 1.00 84.00 104 ILE A C 1
ATOM 817 O O . ILE A 1 104 ? -17.053 8.312 7.669 1.00 84.00 104 ILE A O 1
ATOM 821 N N . ALA A 1 105 ? -16.861 7.219 5.716 1.00 84.88 105 ALA A N 1
ATOM 822 C CA . ALA A 1 105 ? -17.449 5.957 6.147 1.00 84.88 105 ALA A CA 1
ATOM 823 C C . ALA A 1 105 ? -16.493 4.812 5.809 1.00 84.88 105 ALA A C 1
ATOM 825 O O . ALA A 1 105 ? -15.825 4.836 4.775 1.00 84.88 105 ALA A O 1
ATOM 826 N N . VAL A 1 106 ? -16.421 3.815 6.686 1.00 82.44 106 VAL A N 1
ATOM 827 C CA . VAL A 1 106 ? -15.469 2.708 6.588 1.00 82.44 106 VAL A CA 1
ATOM 828 C C . VAL A 1 106 ? -16.228 1.388 6.560 1.00 82.44 106 VAL A C 1
ATOM 830 O O . VAL A 1 106 ? -17.129 1.167 7.364 1.00 82.44 106 VAL A O 1
ATOM 833 N N . ALA A 1 107 ? -15.868 0.503 5.632 1.00 82.50 107 ALA A N 1
ATOM 834 C CA . ALA A 1 107 ? -16.391 -0.857 5.539 1.00 82.50 107 ALA A CA 1
ATOM 835 C C . ALA A 1 107 ? -15.227 -1.849 5.457 1.00 82.50 107 ALA A C 1
ATOM 837 O O . ALA A 1 107 ? -14.227 -1.580 4.787 1.00 82.50 107 ALA A O 1
ATOM 838 N N . ARG A 1 108 ? -15.364 -3.017 6.092 1.00 78.44 108 ARG A N 1
ATOM 839 C CA . ARG A 1 108 ? -14.386 -4.100 5.955 1.00 78.44 108 ARG A CA 1
ATOM 840 C C . ARG A 1 108 ? -14.683 -4.910 4.703 1.00 78.44 108 ARG A C 1
ATOM 842 O O . ARG A 1 108 ? -15.788 -5.416 4.532 1.00 78.44 108 ARG A O 1
ATOM 849 N N . LEU A 1 109 ? -13.672 -5.075 3.856 1.00 81.81 109 LEU A N 1
ATOM 850 C CA . LEU A 1 109 ? -13.753 -5.902 2.661 1.00 81.81 109 LEU A CA 1
ATOM 851 C C . LEU A 1 109 ? -12.677 -6.984 2.698 1.00 81.81 109 LEU A C 1
ATOM 853 O O . LEU A 1 109 ? -11.484 -6.690 2.726 1.00 81.81 109 LEU A O 1
ATOM 857 N N . ARG A 1 110 ? -13.097 -8.250 2.638 1.00 79.62 110 ARG A N 1
ATOM 858 C CA . ARG A 1 110 ? -12.196 -9.376 2.380 1.00 79.62 110 ARG A CA 1
ATOM 859 C C . ARG A 1 110 ? -12.244 -9.693 0.890 1.00 79.62 110 ARG A C 1
ATOM 861 O O . ARG A 1 110 ? -13.190 -10.316 0.423 1.00 79.62 110 ARG A O 1
ATOM 868 N N . ALA A 1 111 ? -11.226 -9.275 0.149 1.00 82.75 111 ALA A N 1
ATOM 869 C CA . ALA A 1 111 ? -11.129 -9.508 -1.288 1.00 82.75 111 ALA A CA 1
ATOM 870 C C . ALA A 1 111 ? -9.703 -9.896 -1.692 1.00 82.75 111 ALA A C 1
ATOM 872 O O . ALA A 1 111 ? -8.735 -9.580 -1.001 1.00 82.75 111 ALA A O 1
ATOM 873 N N . LYS A 1 112 ? -9.577 -10.588 -2.825 1.00 86.94 112 LYS A N 1
ATOM 874 C CA . LYS A 1 112 ? -8.296 -10.811 -3.500 1.00 86.94 112 LYS A CA 1
ATOM 875 C C . LYS A 1 112 ? -8.119 -9.768 -4.596 1.00 86.94 112 LYS A C 1
ATOM 877 O O . LYS A 1 112 ? -9.056 -9.480 -5.338 1.00 86.94 112 LYS A O 1
ATOM 882 N N . LEU A 1 113 ? -6.908 -9.236 -4.707 1.00 89.06 113 LEU A N 1
ATOM 883 C CA . LEU A 1 113 ? -6.526 -8.336 -5.787 1.00 89.06 113 LEU A CA 1
ATOM 884 C C . LEU A 1 113 ? -6.212 -9.154 -7.045 1.00 89.06 113 LEU A C 1
ATOM 886 O O . LEU A 1 113 ? -5.367 -10.047 -7.008 1.00 89.06 113 LEU A O 1
ATOM 890 N N . HIS A 1 114 ? -6.880 -8.851 -8.153 1.00 89.06 114 HIS A N 1
ATOM 891 C CA . HIS A 1 114 ? -6.705 -9.548 -9.424 1.00 89.06 114 HIS A CA 1
ATOM 892 C C . HIS A 1 114 ? -6.400 -8.555 -10.549 1.00 89.06 114 HIS A C 1
ATOM 894 O O . HIS A 1 114 ? -7.065 -7.530 -10.666 1.00 89.06 114 HIS A O 1
ATOM 900 N N . LEU A 1 115 ? -5.426 -8.854 -11.412 1.00 88.69 115 LEU A N 1
ATOM 901 C CA . LEU A 1 115 ? -5.133 -8.046 -12.600 1.00 88.69 115 LEU A CA 1
ATOM 902 C C . LEU A 1 115 ? -5.920 -8.594 -13.796 1.00 88.69 115 LEU A C 1
ATOM 904 O O . LEU A 1 115 ? -5.689 -9.717 -14.237 1.00 88.69 115 LEU A O 1
ATOM 908 N N . SER A 1 116 ? -6.861 -7.815 -14.326 1.00 84.44 116 SER A N 1
ATOM 909 C CA . SER A 1 116 ? -7.674 -8.189 -15.488 1.00 84.44 116 SER A CA 1
ATOM 910 C C . SER A 1 116 ? -7.697 -7.052 -16.500 1.00 84.44 116 SER A C 1
ATOM 912 O O . SER A 1 116 ? -7.987 -5.913 -16.149 1.00 84.44 116 SER A O 1
ATOM 914 N N . LYS A 1 117 ? -7.373 -7.347 -17.766 1.00 85.75 117 LYS A N 1
ATOM 915 C CA . LYS A 1 117 ? -7.370 -6.363 -18.870 1.00 85.75 117 LYS A CA 1
ATOM 916 C C . LYS A 1 117 ? -6.569 -5.079 -18.562 1.00 85.75 117 LYS A C 1
ATOM 918 O O . LYS A 1 117 ? -6.934 -3.998 -19.005 1.00 85.75 117 LYS A O 1
ATOM 923 N N . GLY A 1 118 ? -5.480 -5.197 -17.797 1.00 83.56 118 GLY A N 1
ATOM 924 C CA . GLY A 1 118 ? -4.625 -4.065 -17.412 1.00 83.56 118 GLY A CA 1
ATOM 925 C C . GLY A 1 118 ? -5.133 -3.225 -16.232 1.00 83.56 118 GLY A C 1
ATOM 926 O O . GLY A 1 118 ? -4.460 -2.267 -15.860 1.00 83.56 118 GLY A O 1
ATOM 927 N N . GLN A 1 119 ? -6.261 -3.590 -15.616 1.00 86.38 119 GLN A N 1
ATOM 928 C CA . GLN A 1 119 ? -6.796 -2.938 -14.423 1.00 86.38 119 GLN A CA 1
ATOM 929 C C . GLN A 1 119 ? -6.785 -3.901 -13.234 1.00 86.38 119 GLN A C 1
ATOM 931 O O . GLN A 1 119 ? -7.079 -5.093 -13.367 1.00 86.38 119 GLN A O 1
ATOM 936 N N . TYR A 1 120 ? -6.434 -3.385 -12.060 1.00 89.56 120 TYR A N 1
ATOM 937 C CA . TYR A 1 120 ? -6.584 -4.131 -10.819 1.00 89.56 120 TYR A CA 1
ATOM 938 C C . TYR A 1 120 ? -8.052 -4.127 -10.399 1.00 89.56 120 TYR A C 1
ATOM 940 O O . TYR A 1 120 ? -8.702 -3.087 -10.437 1.00 89.56 120 TYR A O 1
ATOM 948 N N . VAL A 1 121 ? -8.573 -5.284 -10.001 1.00 91.31 121 VAL A N 1
ATOM 949 C CA . VAL A 1 121 ? -9.963 -5.476 -9.579 1.00 91.31 121 VAL A CA 1
ATOM 950 C C . VAL A 1 121 ? -9.990 -6.280 -8.281 1.00 91.31 121 VAL A C 1
ATOM 952 O O . VAL A 1 121 ? -9.243 -7.250 -8.135 1.00 91.31 121 VAL A O 1
ATOM 955 N N . LEU A 1 122 ? -10.845 -5.886 -7.338 1.00 90.12 122 LEU A N 1
ATOM 956 C CA . LEU A 1 122 ? -11.088 -6.622 -6.096 1.00 90.12 122 LEU A CA 1
ATOM 957 C C . LEU A 1 122 ? -12.143 -7.701 -6.324 1.00 90.12 122 LEU A C 1
ATOM 959 O O . LEU A 1 122 ? -13.244 -7.409 -6.775 1.00 90.12 122 LEU A O 1
ATOM 963 N N . VAL A 1 123 ? -11.821 -8.949 -5.994 1.00 87.25 123 VAL A N 1
ATOM 964 C CA . VAL A 1 123 ? -12.730 -10.088 -6.172 1.00 87.25 123 VAL A CA 1
ATOM 965 C C . VAL A 1 123 ? -13.010 -10.734 -4.821 1.00 87.25 123 VAL A C 1
ATOM 967 O O . VAL A 1 123 ? -12.077 -11.082 -4.091 1.00 87.25 123 VAL A O 1
ATOM 970 N N . ALA A 1 124 ? -14.290 -10.906 -4.486 1.00 80.88 124 ALA A N 1
ATOM 971 C CA . ALA A 1 124 ? -14.689 -11.605 -3.270 1.00 80.88 124 ALA A CA 1
ATOM 972 C C . ALA A 1 124 ? -14.256 -13.089 -3.322 1.00 80.88 124 ALA A C 1
ATOM 974 O O . ALA A 1 124 ? -14.376 -13.738 -4.367 1.00 80.88 124 ALA A O 1
ATOM 975 N N . PRO A 1 125 ? -13.727 -13.654 -2.222 1.00 76.06 125 PRO A N 1
ATOM 976 C CA . PRO A 1 125 ? -13.400 -15.071 -2.155 1.00 76.06 125 PRO A CA 1
ATOM 977 C C . PRO A 1 125 ? -14.678 -15.920 -2.232 1.00 76.06 125 PRO A C 1
ATOM 979 O O . PRO A 1 125 ? -15.676 -15.609 -1.589 1.00 76.06 125 PRO A O 1
ATOM 982 N N . LYS A 1 126 ? -14.630 -17.001 -3.021 1.00 69.19 126 LYS A N 1
ATOM 983 C CA . LYS A 1 126 ? -15.757 -17.931 -3.223 1.00 69.19 126 LYS A CA 1
ATOM 984 C C . LYS A 1 126 ? -16.085 -18.761 -1.977 1.00 69.19 126 LYS A C 1
ATOM 986 O O . LYS A 1 126 ? -17.234 -19.147 -1.800 1.00 69.19 126 LYS A O 1
ATOM 991 N N . ASP A 1 127 ? -15.097 -18.979 -1.113 1.00 64.69 127 ASP A N 1
ATOM 992 C CA . ASP A 1 127 ? -15.224 -19.806 0.085 1.00 64.69 127 ASP A CA 1
ATOM 993 C C . ASP A 1 127 ? -15.397 -18.901 1.311 1.00 64.69 127 ASP A C 1
ATOM 995 O O . ASP A 1 127 ? -14.430 -18.428 1.911 1.00 64.69 127 ASP A O 1
ATOM 999 N N . GLN A 1 128 ? -16.650 -18.610 1.657 1.00 56.81 128 GLN A N 1
ATOM 1000 C CA . GLN A 1 128 ? -17.009 -17.986 2.931 1.00 56.81 128 GLN A CA 1
ATOM 1001 C C . GLN A 1 128 ? -17.294 -19.083 3.962 1.00 56.81 128 GLN A C 1
ATOM 1003 O O . GLN A 1 128 ? -18.425 -19.263 4.400 1.00 56.81 128 GLN A O 1
ATOM 1008 N N . SER A 1 129 ? -16.280 -19.875 4.306 1.00 50.56 129 SER A N 1
ATOM 1009 C CA . SER A 1 129 ? -16.366 -20.773 5.456 1.00 50.56 129 SER A CA 1
ATOM 1010 C C . SER A 1 129 ? -15.865 -20.050 6.707 1.00 50.56 129 SER A C 1
ATOM 1012 O O . SER A 1 129 ? -14.739 -19.548 6.727 1.00 50.56 129 SER A O 1
ATOM 1014 N N . ASP A 1 130 ? -16.731 -20.048 7.718 1.00 47.41 130 ASP A N 1
ATOM 1015 C CA . ASP A 1 130 ? -16.546 -19.636 9.110 1.00 47.41 130 ASP A CA 1
ATOM 1016 C C . ASP A 1 130 ? -16.376 -18.137 9.406 1.00 47.41 130 ASP A C 1
ATOM 1018 O O . ASP A 1 130 ? -15.283 -17.578 9.493 1.00 47.41 130 ASP A O 1
ATOM 1022 N N . GLU A 1 131 ? -17.516 -17.505 9.704 1.00 52.75 131 GLU A N 1
ATOM 1023 C CA . GLU A 1 131 ? -17.621 -16.220 10.411 1.00 52.75 131 GLU A CA 1
ATOM 1024 C C . GLU A 1 131 ? -17.288 -16.316 11.917 1.00 52.75 131 GLU A C 1
ATOM 1026 O O . GLU A 1 131 ? -17.420 -15.334 12.646 1.00 52.75 131 GLU A O 1
ATOM 1031 N N . SER A 1 132 ? -16.868 -17.484 12.409 1.00 49.12 132 SER A N 1
ATOM 1032 C CA . SER A 1 132 ? -16.739 -17.774 13.844 1.00 49.12 132 SER A CA 1
ATOM 1033 C C . SER A 1 132 ? -15.505 -17.158 14.515 1.00 49.12 132 SER A C 1
ATOM 1035 O O . SER A 1 132 ? -15.482 -17.053 15.735 1.00 49.12 132 SER A O 1
ATOM 1037 N N . ASN A 1 133 ? -14.523 -16.670 13.747 1.00 47.66 133 ASN A N 1
ATOM 1038 C CA . ASN A 1 133 ? -13.323 -15.994 14.263 1.00 47.66 133 ASN A CA 1
ATOM 1039 C C . ASN A 1 133 ? -13.187 -14.567 13.709 1.00 47.66 133 ASN A C 1
ATOM 1041 O O . ASN A 1 133 ? -12.163 -14.182 13.135 1.00 47.66 133 ASN A O 1
ATOM 1045 N N . ARG A 1 134 ? -14.238 -13.755 13.862 1.00 56.84 134 ARG A N 1
ATOM 1046 C CA . ARG A 1 134 ? -14.167 -12.310 13.612 1.00 56.84 134 ARG A CA 1
ATOM 1047 C C . ARG A 1 134 ? -13.284 -11.651 14.679 1.00 56.84 134 ARG A C 1
ATOM 1049 O O . ARG A 1 134 ? -13.779 -11.196 15.701 1.00 56.84 134 ARG A O 1
ATOM 1056 N N . GLN A 1 135 ? -11.977 -11.560 14.430 1.00 58.69 135 GLN A N 1
ATOM 1057 C CA . GLN A 1 135 ? -11.136 -10.569 15.109 1.00 58.69 135 GLN A CA 1
ATOM 1058 C C . GLN A 1 135 ? -11.608 -9.183 14.654 1.00 58.69 135 GLN A C 1
ATOM 1060 O O . GLN A 1 135 ? -11.221 -8.700 13.583 1.00 58.69 135 GLN A O 1
ATOM 1065 N N . LEU A 1 136 ? -12.535 -8.605 15.419 1.00 62.88 136 LEU A N 1
ATOM 1066 C CA . LEU A 1 136 ? -13.002 -7.237 15.244 1.00 62.88 136 LEU A CA 1
ATOM 1067 C C . LEU A 1 136 ? -11.836 -6.306 15.562 1.00 62.88 136 LEU A C 1
ATOM 1069 O O . LEU A 1 136 ? -11.245 -6.380 16.639 1.00 62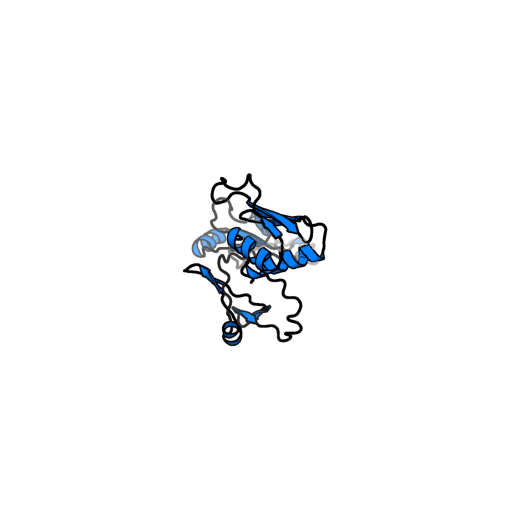.88 136 LEU A O 1
ATOM 1073 N N . LEU A 1 137 ? -11.489 -5.443 14.611 1.00 67.69 137 LEU A N 1
ATOM 1074 C CA . LEU A 1 137 ? -10.575 -4.350 14.895 1.00 67.69 137 LEU A CA 1
ATOM 1075 C C . LEU A 1 137 ? -11.396 -3.233 15.522 1.00 67.69 137 LEU A C 1
ATOM 1077 O O . LEU A 1 137 ? -12.202 -2.587 14.854 1.00 67.69 137 LEU A O 1
ATOM 1081 N N . HIS A 1 138 ? -11.221 -3.041 16.822 1.00 73.06 138 HIS A N 1
ATOM 1082 C CA . HIS A 1 138 ? -11.810 -1.910 17.519 1.00 73.06 138 HIS A CA 1
ATOM 1083 C C . HIS A 1 138 ? -11.036 -0.636 17.182 1.00 73.06 138 HIS A C 1
ATOM 1085 O O . HIS A 1 138 ? -9.810 -0.653 17.071 1.00 73.06 138 HIS A O 1
ATOM 1091 N N . TRP A 1 139 ? -11.757 0.460 16.980 1.00 67.94 139 TRP A N 1
ATOM 1092 C CA . TRP A 1 139 ? -11.188 1.733 16.552 1.00 67.94 139 TRP A CA 1
ATOM 1093 C C . TRP A 1 139 ? -11.899 2.899 17.242 1.00 67.94 139 TRP A C 1
ATOM 1095 O O . TRP A 1 139 ? -13.086 2.823 17.574 1.00 67.94 139 TRP A O 1
ATOM 1105 N N . GLY A 1 140 ? -11.152 3.987 17.429 1.00 69.81 140 GLY A N 1
ATOM 1106 C CA . GLY A 1 140 ? -11.591 5.176 18.158 1.00 69.81 140 GLY A CA 1
ATOM 1107 C C . GLY A 1 140 ? -11.132 5.194 19.617 1.00 69.81 140 GLY A C 1
ATOM 1108 O O . GLY A 1 140 ? -10.738 4.174 20.180 1.00 69.81 140 GLY A O 1
ATOM 1109 N N . ALA A 1 141 ? -11.170 6.384 20.218 1.00 74.75 141 ALA A N 1
ATOM 1110 C CA . ALA A 1 141 ? -10.898 6.558 21.639 1.00 74.75 141 ALA A CA 1
ATOM 1111 C C . ALA A 1 141 ? -12.070 6.012 22.466 1.00 74.75 141 ALA A C 1
ATOM 1113 O O . ALA A 1 141 ? -13.235 6.268 22.154 1.00 74.75 141 ALA A O 1
ATOM 1114 N N . VAL A 1 142 ? -11.756 5.269 23.526 1.00 81.50 142 VAL A N 1
ATOM 1115 C CA . VAL A 1 142 ? -12.766 4.709 24.426 1.00 81.50 142 VAL A CA 1
ATOM 1116 C C . VAL A 1 142 ? -13.303 5.817 25.327 1.00 81.50 142 VAL A C 1
ATOM 1118 O O . VAL A 1 142 ? -12.542 6.485 26.028 1.00 81.50 142 VAL A O 1
ATOM 1121 N N . ASP A 1 143 ? -14.619 6.019 25.313 1.00 85.06 143 ASP A N 1
ATOM 1122 C CA . ASP A 1 143 ? -15.268 6.946 26.235 1.00 85.06 143 ASP A CA 1
ATOM 1123 C C . ASP A 1 143 ? -15.377 6.311 27.627 1.00 85.06 143 ASP A C 1
ATOM 1125 O O . ASP A 1 143 ? -16.000 5.262 27.802 1.00 85.06 143 ASP A O 1
ATOM 1129 N N . ALA A 1 144 ? -14.756 6.957 28.615 1.00 85.88 144 ALA A N 1
ATOM 1130 C CA . ALA A 1 144 ? -14.620 6.415 29.967 1.00 85.88 144 ALA A CA 1
ATOM 1131 C C . ALA A 1 144 ? -15.973 6.241 30.660 1.00 85.88 144 ALA A C 1
ATOM 1133 O O . ALA A 1 144 ? -16.190 5.246 31.345 1.00 85.88 144 ALA A O 1
ATOM 1134 N N . GLY A 1 145 ? -16.887 7.195 30.456 1.00 86.19 145 GLY A N 1
ATOM 1135 C CA . GLY A 1 145 ? -18.221 7.156 31.045 1.00 86.19 145 GLY A CA 1
ATOM 1136 C C . GLY A 1 145 ? -19.053 6.021 30.460 1.00 86.19 145 GLY A C 1
ATOM 1137 O O . GLY A 1 145 ? -19.641 5.242 31.205 1.00 86.19 145 GLY A O 1
ATOM 1138 N N . ARG A 1 146 ? -19.043 5.865 29.131 1.00 87.88 146 ARG A N 1
ATOM 1139 C CA . ARG A 1 146 ? -19.733 4.760 28.449 1.00 87.88 146 ARG A CA 1
ATOM 1140 C C . ARG A 1 146 ? -19.172 3.402 28.840 1.00 87.88 146 ARG A C 1
ATOM 1142 O O . ARG A 1 146 ? -19.953 2.473 29.023 1.00 87.88 146 ARG A O 1
ATOM 1149 N N . LEU A 1 147 ? -17.850 3.281 28.979 1.00 90.25 147 LEU A N 1
ATOM 1150 C CA . LEU A 1 147 ? -17.240 2.039 29.444 1.00 90.25 147 LEU A CA 1
ATOM 1151 C C . LEU A 1 147 ? -17.641 1.718 30.885 1.00 90.25 147 LEU A C 1
ATOM 1153 O O . LEU A 1 147 ? -18.009 0.578 31.156 1.00 90.25 147 LEU A O 1
ATOM 1157 N N . LEU A 1 148 ? -17.622 2.707 31.784 1.00 90.56 148 LEU A N 1
ATOM 1158 C CA . LEU A 1 148 ? -18.064 2.524 33.166 1.00 90.56 148 LEU A CA 1
ATOM 1159 C C . LEU A 1 148 ? -19.512 2.012 33.217 1.00 90.56 148 LEU A C 1
ATOM 1161 O O . LEU A 1 148 ? -19.788 1.023 33.892 1.00 90.56 148 LEU A O 1
ATOM 1165 N N . SER A 1 149 ? -20.422 2.633 32.459 1.00 90.50 149 SER A N 1
ATOM 1166 C CA . SER A 1 149 ? -21.816 2.184 32.374 1.00 90.50 149 SER A CA 1
ATOM 1167 C C . SER A 1 149 ? -21.935 0.763 31.816 1.00 90.50 149 SER A C 1
ATOM 1169 O O . SER A 1 149 ? -22.651 -0.054 32.388 1.00 90.50 149 SER A O 1
ATOM 1171 N N . ALA A 1 150 ? -21.197 0.431 30.752 1.00 91.00 150 ALA A N 1
ATOM 1172 C CA . ALA A 1 150 ? -21.228 -0.903 30.152 1.00 91.00 150 ALA A CA 1
ATOM 1173 C C . ALA A 1 150 ? -20.694 -1.996 31.096 1.00 91.00 150 ALA A C 1
ATOM 1175 O O . ALA A 1 150 ? -21.215 -3.110 31.104 1.00 91.00 150 ALA A O 1
ATOM 1176 N N . LEU A 1 151 ? -19.676 -1.695 31.909 1.00 91.56 151 LEU A N 1
ATOM 1177 C CA . LEU A 1 151 ? -19.169 -2.612 32.936 1.00 91.56 151 LEU A CA 1
ATOM 1178 C C . LEU A 1 151 ? -20.218 -2.845 34.035 1.00 91.56 151 LEU A C 1
ATOM 1180 O O . LEU A 1 151 ? -20.498 -3.991 34.387 1.00 91.56 151 LEU A O 1
ATOM 1184 N N . GLN A 1 152 ? -20.861 -1.779 34.517 1.00 91.19 152 GLN A N 1
ATOM 1185 C CA . GLN A 1 152 ? -21.915 -1.868 35.533 1.00 91.19 152 GLN A CA 1
ATOM 1186 C C . GLN A 1 152 ? -23.143 -2.646 35.037 1.00 91.19 152 GLN A C 1
ATOM 1188 O O . GLN A 1 152 ? -23.688 -3.469 35.770 1.00 91.19 152 GLN A O 1
ATOM 1193 N N . GLU A 1 153 ? -23.545 -2.469 33.775 1.00 91.25 153 GLU A N 1
ATOM 1194 C CA . GLU A 1 153 ? -24.618 -3.256 33.144 1.00 91.25 153 GLU A CA 1
ATOM 1195 C C . GLU A 1 153 ? -24.302 -4.758 33.084 1.00 91.25 153 GLU A C 1
ATOM 1197 O O . GLU A 1 153 ? -25.208 -5.593 33.115 1.00 91.25 153 GLU A O 1
ATOM 1202 N N . LYS A 1 154 ? -23.016 -5.120 33.029 1.00 88.06 154 LYS A N 1
ATOM 1203 C CA . LYS A 1 154 ? -22.540 -6.510 33.082 1.00 88.06 154 LYS A CA 1
ATOM 1204 C C . LYS A 1 154 ? -22.420 -7.051 34.512 1.00 88.06 154 LYS A C 1
ATOM 1206 O O . LYS A 1 154 ? -21.973 -8.183 34.683 1.00 88.06 154 LYS A O 1
ATOM 1211 N N . GLY A 1 155 ? -22.841 -6.282 35.520 1.00 86.94 155 GLY A N 1
ATOM 1212 C CA . GLY A 1 155 ? -22.806 -6.669 36.931 1.00 86.94 155 GLY A CA 1
ATOM 1213 C C . GLY A 1 155 ? -21.426 -6.549 37.577 1.00 86.94 155 GLY A C 1
ATOM 1214 O O . GLY A 1 155 ? -21.189 -7.177 38.606 1.00 86.94 155 GLY A O 1
ATOM 1215 N N . ILE A 1 156 ? -20.514 -5.782 36.972 1.00 89.12 156 ILE A N 1
ATOM 1216 C CA . ILE A 1 156 ? -19.180 -5.515 37.514 1.00 89.12 156 ILE A CA 1
ATOM 1217 C C . ILE A 1 156 ? -19.257 -4.282 38.417 1.00 89.12 156 ILE A C 1
ATOM 1219 O O . ILE A 1 156 ? -19.742 -3.227 38.002 1.00 89.12 156 ILE A O 1
ATOM 1223 N N . GLU A 1 157 ? -18.748 -4.393 39.642 1.00 90.19 157 GLU A N 1
ATOM 1224 C CA . GLU A 1 157 ? -18.602 -3.234 40.522 1.00 90.19 157 GLU A CA 1
ATOM 1225 C C . GLU A 1 157 ? -17.309 -2.503 40.169 1.00 90.19 157 GLU A C 1
ATOM 1227 O O . GLU A 1 157 ? -16.210 -3.044 40.308 1.00 90.19 157 GLU A O 1
ATOM 1232 N N . CYS A 1 158 ? -17.443 -1.274 39.677 1.00 89.06 158 CYS A N 1
ATOM 1233 C CA . CYS A 1 158 ? -16.313 -0.470 39.240 1.00 89.06 158 CYS A CA 1
ATOM 1234 C C . CYS A 1 158 ? -16.543 1.026 39.459 1.00 89.06 158 CYS A C 1
ATOM 1236 O O . CYS A 1 158 ? -17.678 1.511 39.405 1.00 89.06 158 CYS A O 1
ATOM 1238 N N . ALA A 1 159 ? -15.451 1.757 39.666 1.00 89.00 159 ALA A N 1
ATOM 1239 C CA . ALA A 1 159 ? -15.445 3.197 39.891 1.00 89.00 159 ALA A CA 1
ATOM 1240 C C . ALA A 1 159 ? -14.185 3.849 39.304 1.00 89.00 159 ALA A C 1
ATOM 1242 O O . ALA A 1 159 ? -13.167 3.191 39.077 1.00 89.00 159 ALA A O 1
ATOM 1243 N N . PHE A 1 160 ? -14.248 5.161 39.084 1.00 87.12 160 PHE A N 1
ATOM 1244 C CA . PHE A 1 160 ? -13.047 5.956 38.843 1.00 87.12 160 PHE A CA 1
ATOM 1245 C C . PHE A 1 160 ? -12.246 6.080 40.148 1.00 87.12 160 PHE A C 1
ATOM 1247 O O . PHE A 1 160 ? -12.851 6.236 41.214 1.00 87.12 160 PHE A O 1
ATOM 1254 N N . PRO A 1 161 ? -10.906 6.003 40.106 1.00 80.62 161 PRO A N 1
ATOM 1255 C CA . PRO A 1 161 ? -10.096 6.291 41.275 1.00 80.62 161 PRO A CA 1
ATOM 1256 C C . PRO A 1 161 ? -10.259 7.757 41.682 1.00 80.62 161 PRO A C 1
ATOM 1258 O O . PRO A 1 161 ? -10.397 8.640 40.838 1.00 80.62 161 PRO A O 1
ATOM 1261 N N . ALA A 1 162 ? -10.226 8.010 42.991 1.00 67.50 162 ALA A N 1
ATOM 1262 C CA . ALA A 1 162 ? -10.494 9.326 43.574 1.00 67.50 162 ALA A CA 1
ATOM 1263 C C . ALA A 1 162 ? -9.530 10.440 43.107 1.00 67.50 162 ALA A C 1
ATOM 1265 O O . ALA A 1 162 ? -9.867 11.612 43.236 1.00 67.50 162 ALA A O 1
ATOM 1266 N N . ASP A 1 163 ? -8.370 10.079 42.546 1.00 62.59 163 ASP A N 1
ATOM 1267 C CA . ASP A 1 163 ? -7.338 11.011 42.068 1.00 62.59 163 ASP A CA 1
ATOM 1268 C C . ASP A 1 163 ? -7.451 11.361 40.564 1.00 62.59 163 ASP A C 1
ATOM 1270 O O . ASP A 1 163 ? -6.695 12.200 40.079 1.00 62.59 163 ASP A O 1
ATOM 1274 N N . ASP A 1 164 ? -8.379 10.749 39.813 1.00 59.72 164 ASP A N 1
ATOM 1275 C CA . ASP A 1 164 ? -8.495 10.901 38.345 1.00 59.72 164 ASP A CA 1
ATOM 1276 C C . ASP A 1 164 ? -9.505 11.990 37.898 1.00 59.72 164 ASP A C 1
ATOM 1278 O O . ASP A 1 164 ? -9.723 12.178 36.697 1.00 59.72 164 ASP A O 1
ATOM 1282 N N . ASP A 1 165 ? -10.124 12.719 38.838 1.00 54.09 165 ASP A N 1
ATOM 1283 C CA . ASP A 1 165 ? -11.270 13.617 38.573 1.00 54.09 165 ASP A CA 1
ATOM 1284 C C . ASP A 1 165 ? -10.893 14.957 37.892 1.00 54.09 165 ASP A C 1
ATOM 1286 O O . ASP A 1 165 ? -11.756 15.629 37.335 1.00 54.09 165 ASP A O 1
ATOM 1290 N N . ASP A 1 166 ? -9.603 15.330 37.853 1.00 54.44 166 ASP A N 1
ATOM 1291 C CA . ASP A 1 166 ? -9.158 16.683 37.443 1.00 54.44 166 ASP A CA 1
ATOM 1292 C C . ASP A 1 166 ? -8.162 16.722 36.257 1.00 54.44 166 ASP A C 1
ATOM 1294 O O . ASP A 1 166 ? -7.526 17.740 35.966 1.00 54.44 166 ASP A O 1
ATOM 1298 N N . GLY A 1 167 ? -8.008 15.611 35.529 1.00 56.22 167 GLY A N 1
ATOM 1299 C CA . GLY A 1 167 ? -7.121 15.536 34.363 1.00 56.22 167 GLY A CA 1
ATOM 1300 C C . GLY A 1 167 ? -7.719 16.187 33.099 1.00 56.22 167 GLY A C 1
ATOM 1301 O O . GLY A 1 167 ? -8.882 15.930 32.769 1.00 56.22 167 GLY A O 1
ATOM 1302 N N . PRO A 1 168 ? -6.954 16.983 32.319 1.00 53.16 168 PRO A N 1
ATOM 1303 C CA . PRO A 1 168 ? -7.444 17.567 31.071 1.00 53.16 168 PRO A CA 1
ATOM 1304 C C . PRO A 1 168 ? -7.912 16.487 30.081 1.00 53.16 168 PRO A C 1
ATOM 1306 O O . PRO A 1 168 ? -7.390 15.369 30.045 1.00 53.16 168 PRO A O 1
ATOM 1309 N N . ALA A 1 169 ? -8.898 16.832 29.246 1.00 52.72 169 ALA A N 1
ATOM 1310 C CA . ALA A 1 169 ? -9.419 15.957 28.197 1.00 52.72 169 ALA A CA 1
ATOM 1311 C C . ALA A 1 169 ? -8.276 15.481 27.275 1.00 52.72 169 ALA A C 1
ATOM 1313 O O . ALA A 1 169 ? -7.759 16.256 26.474 1.00 52.72 169 ALA A O 1
ATOM 1314 N N . GLY A 1 170 ? -7.865 14.217 27.422 1.00 55.34 170 GLY A N 1
ATOM 1315 C CA . GLY A 1 170 ? -6.732 13.622 26.701 1.00 55.34 170 GLY A CA 1
ATOM 1316 C C . GLY A 1 170 ? -5.711 12.890 27.581 1.00 55.34 170 GLY A C 1
ATOM 1317 O O . GLY A 1 170 ? -4.850 12.200 27.039 1.00 55.34 170 GLY A O 1
ATOM 1318 N N . CYS A 1 171 ? -5.802 13.000 28.910 1.00 64.56 171 CYS A N 1
ATOM 1319 C CA . CYS A 1 171 ? -4.977 12.219 29.837 1.00 64.56 171 CYS A CA 1
ATOM 1320 C C . CYS A 1 171 ? -5.420 10.751 29.947 1.00 64.56 171 CYS A C 1
ATOM 1322 O O . CYS A 1 171 ? -6.568 10.404 29.659 1.00 64.56 171 CYS A O 1
ATOM 1324 N N . GLU A 1 172 ? -4.479 9.894 30.358 1.00 76.50 172 GLU A N 1
ATOM 1325 C CA . GLU A 1 172 ? -4.739 8.494 30.697 1.00 76.50 172 GLU A CA 1
ATOM 1326 C C . GLU A 1 172 ? -5.778 8.444 31.823 1.00 76.50 172 GLU A C 1
ATOM 1328 O O . GLU A 1 172 ? -5.561 9.031 32.876 1.00 76.50 172 GLU A O 1
ATOM 1333 N N . ARG A 1 173 ? -6.916 7.791 31.580 1.00 85.00 173 ARG A N 1
ATOM 1334 C CA . ARG A 1 173 ? -7.967 7.574 32.582 1.00 85.00 173 ARG A CA 1
ATOM 1335 C C . ARG A 1 173 ? -7.959 6.133 33.028 1.00 85.00 173 ARG A C 1
ATOM 1337 O O . ARG A 1 173 ? -7.707 5.241 32.215 1.00 85.00 173 ARG A O 1
ATOM 1344 N N . SER A 1 174 ? -8.295 5.892 34.284 1.00 88.81 174 SER A N 1
ATOM 1345 C CA . SER A 1 174 ? -8.353 4.542 34.817 1.00 88.81 174 SER A CA 1
ATOM 1346 C C . SER A 1 174 ? -9.703 4.205 35.443 1.00 88.81 174 SER A C 1
ATOM 1348 O O . SER A 1 174 ? -10.384 5.060 35.994 1.00 88.81 174 SER A O 1
ATOM 1350 N N . ILE A 1 175 ? -10.123 2.948 35.312 1.00 90.38 175 ILE A N 1
ATOM 1351 C CA . ILE A 1 175 ? -11.313 2.397 35.965 1.00 90.38 175 ILE A CA 1
ATOM 1352 C C . ILE A 1 175 ? -10.849 1.246 36.847 1.00 90.38 175 ILE A C 1
ATOM 1354 O O . ILE A 1 175 ? -10.245 0.289 36.353 1.00 90.38 175 ILE A O 1
ATOM 1358 N N . LEU A 1 176 ? -11.129 1.354 38.142 1.00 91.19 176 LEU A N 1
ATOM 1359 C CA . LEU A 1 176 ? -10.867 0.310 39.120 1.00 91.19 176 LEU A CA 1
ATOM 1360 C C . LEU A 1 176 ? -12.094 -0.595 39.225 1.00 91.19 176 LEU A C 1
ATOM 1362 O O . LEU A 1 176 ? -13.214 -0.109 39.378 1.00 91.19 176 LEU A O 1
ATOM 1366 N N . ILE A 1 177 ? -11.876 -1.902 39.160 1.00 90.19 177 ILE A N 1
ATOM 1367 C CA . ILE A 1 177 ? -12.900 -2.931 39.320 1.00 90.19 177 ILE A CA 1
ATOM 1368 C C . ILE A 1 177 ? -12.666 -3.626 40.661 1.00 90.19 177 ILE A C 1
ATOM 1370 O O . ILE A 1 177 ? -11.563 -4.106 40.920 1.00 90.19 177 ILE A O 1
ATOM 1374 N N . THR A 1 178 ? -13.696 -3.658 41.506 1.00 87.44 178 THR A N 1
ATOM 1375 C CA . THR A 1 178 ? -13.644 -4.193 42.877 1.00 87.44 178 THR A CA 1
ATOM 1376 C C . THR A 1 178 ? -14.326 -5.555 43.024 1.00 87.44 178 THR A C 1
ATOM 1378 O O . THR A 1 178 ? -14.049 -6.269 43.982 1.00 87.44 178 THR A O 1
ATOM 1381 N N . SER A 1 179 ? -15.206 -5.935 42.093 1.00 85.44 179 SER A N 1
ATOM 1382 C CA . SER A 1 179 ? -15.916 -7.226 42.079 1.00 85.44 179 SER A CA 1
ATOM 1383 C C . SER A 1 179 ? -16.350 -7.563 40.643 1.00 85.44 179 SER A C 1
ATOM 1385 O O . SER A 1 179 ? -16.772 -6.642 39.935 1.00 85.44 179 SER A O 1
ATOM 1387 N N . PRO A 1 180 ? -16.265 -8.825 40.158 1.00 77.81 180 PRO A N 1
ATOM 1388 C CA . PRO A 1 180 ? -16.029 -10.089 40.883 1.00 77.81 180 PRO A CA 1
ATOM 1389 C C . PRO A 1 180 ? -14.559 -10.424 41.201 1.00 77.81 180 PRO A C 1
ATOM 1391 O O . PRO A 1 180 ? -14.295 -11.389 41.916 1.00 77.81 180 PRO A O 1
ATOM 1394 N N . GLY A 1 181 ? -13.608 -9.633 40.709 1.00 81.56 181 GLY A N 1
ATOM 1395 C CA . GLY A 1 181 ? -12.185 -9.727 41.032 1.00 81.56 181 GLY A CA 1
ATOM 1396 C C . GLY A 1 181 ? -11.514 -8.364 40.881 1.00 81.56 181 GLY A C 1
ATOM 1397 O O . GLY A 1 181 ? -12.070 -7.478 40.233 1.00 81.56 181 GLY A O 1
ATOM 1398 N N . GLU A 1 182 ? -10.335 -8.183 41.478 1.00 87.50 182 GLU A N 1
ATOM 1399 C CA . GLU A 1 182 ? -9.588 -6.928 41.352 1.00 87.50 182 GLU A CA 1
ATOM 1400 C C . GLU A 1 182 ? -9.009 -6.792 39.939 1.00 87.50 182 GLU A C 1
ATOM 1402 O O . GLU A 1 182 ? -8.254 -7.645 39.464 1.00 87.50 182 GLU A O 1
ATOM 1407 N N . ALA A 1 183 ? -9.378 -5.714 39.249 1.00 90.44 183 ALA A N 1
ATOM 1408 C CA . ALA A 1 183 ? -8.849 -5.398 37.930 1.00 90.44 183 ALA A CA 1
ATOM 1409 C C . ALA A 1 183 ? -8.730 -3.885 37.720 1.00 90.44 183 ALA A C 1
ATOM 1411 O O . ALA A 1 183 ? -9.414 -3.082 38.356 1.00 90.44 183 ALA A O 1
ATOM 1412 N N . LEU A 1 184 ? -7.855 -3.493 36.798 1.00 90.94 184 LEU A N 1
ATOM 1413 C CA . LEU A 1 184 ? -7.622 -2.102 36.429 1.00 90.94 184 LEU A CA 1
ATOM 1414 C C . LEU A 1 184 ? -7.671 -1.961 34.912 1.00 90.94 184 LEU A C 1
ATOM 1416 O O . LEU A 1 184 ? -6.909 -2.607 34.193 1.00 90.94 184 LEU A O 1
ATOM 1420 N N . VAL A 1 185 ? -8.529 -1.076 34.417 1.00 91.06 185 VAL A N 1
ATOM 1421 C CA . VAL A 1 185 ? -8.577 -0.724 32.996 1.00 91.06 185 VAL A CA 1
ATOM 1422 C C . VAL A 1 185 ? -7.987 0.664 32.828 1.00 91.06 185 VAL A C 1
ATOM 1424 O O . VAL A 1 185 ? -8.538 1.631 33.343 1.00 91.06 185 VAL A O 1
ATOM 1427 N N . LYS A 1 186 ? -6.867 0.772 32.111 1.00 90.50 186 LYS A N 1
ATOM 1428 C CA . LYS A 1 186 ? -6.243 2.052 31.762 1.00 90.50 186 LYS A CA 1
ATOM 1429 C C . LYS A 1 186 ? -6.537 2.405 30.320 1.00 90.50 186 LYS A C 1
ATOM 1431 O O . LYS A 1 186 ? -6.324 1.591 29.425 1.00 90.50 186 LYS A O 1
ATOM 1436 N N . MET A 1 187 ? -6.977 3.628 30.087 1.00 88.31 187 MET A N 1
ATOM 1437 C CA .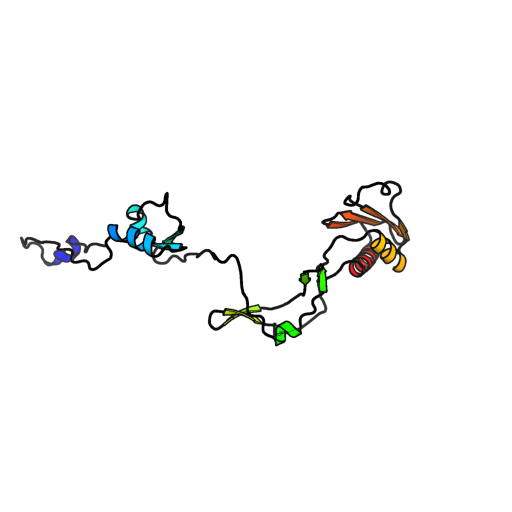 MET A 1 187 ? -7.359 4.125 28.779 1.00 88.31 187 MET A CA 1
ATOM 1438 C C . MET A 1 187 ? -6.540 5.362 28.444 1.00 88.31 187 MET A C 1
ATOM 1440 O O . MET A 1 187 ? -6.683 6.408 29.068 1.00 88.31 187 MET A O 1
ATOM 1444 N N . ALA A 1 188 ? -5.705 5.245 27.425 1.00 83.75 188 ALA A N 1
ATOM 1445 C CA . ALA A 1 188 ? -5.014 6.351 26.789 1.00 83.75 188 ALA A CA 1
ATOM 1446 C C . ALA A 1 188 ? -5.622 6.597 25.394 1.00 83.75 188 ALA A C 1
ATOM 1448 O O . ALA A 1 188 ? -6.273 5.703 24.845 1.00 83.75 188 ALA A O 1
ATOM 1449 N N . PRO A 1 189 ? -5.379 7.765 24.772 1.00 77.31 189 PRO A N 1
ATOM 1450 C CA . PRO A 1 189 ? -5.927 8.083 23.451 1.00 77.31 189 PRO A CA 1
ATOM 1451 C C . PRO A 1 189 ? -5.643 7.029 22.368 1.00 77.31 189 PRO A C 1
ATOM 1453 O O . PRO A 1 189 ? -6.477 6.811 21.496 1.00 77.31 189 PRO A O 1
ATOM 1456 N N . GLU A 1 190 ? -4.489 6.357 22.437 1.00 78.94 190 GLU A N 1
ATOM 1457 C CA . GLU A 1 190 ? -4.045 5.395 21.416 1.00 78.94 190 GLU A CA 1
ATOM 1458 C C . GLU A 1 190 ? -4.105 3.928 21.861 1.00 78.94 190 GLU A C 1
ATOM 1460 O O . GLU A 1 190 ? -3.926 3.024 21.046 1.00 78.94 190 GLU A O 1
ATOM 1465 N N . LYS A 1 191 ? -4.328 3.661 23.153 1.00 85.69 191 LYS A N 1
ATOM 1466 C CA . LYS A 1 191 ? -4.329 2.294 23.686 1.00 85.69 191 LYS A CA 1
ATOM 1467 C C . LYS A 1 191 ? -5.211 2.164 24.917 1.00 85.69 191 LYS A C 1
ATOM 1469 O O . LYS A 1 191 ? -5.237 3.047 25.764 1.00 85.69 191 LYS A O 1
ATOM 1474 N N . THR A 1 192 ? -5.851 1.012 25.057 1.00 87.75 192 THR A N 1
ATOM 1475 C CA . THR A 1 192 ? -6.511 0.596 26.299 1.00 87.75 192 THR A CA 1
ATOM 1476 C C . THR A 1 192 ? -5.836 -0.674 26.800 1.00 87.75 192 THR A C 1
ATOM 1478 O O . THR A 1 192 ? -5.586 -1.586 26.013 1.00 87.75 192 THR A O 1
ATOM 1481 N N . VAL A 1 193 ? -5.494 -0.719 28.086 1.00 90.31 193 VAL A N 1
ATOM 1482 C CA . VAL A 1 193 ? -4.787 -1.833 28.725 1.00 90.31 193 VAL A CA 1
ATOM 1483 C C . VAL A 1 193 ? -5.628 -2.350 29.884 1.00 90.31 193 VAL A C 1
ATOM 1485 O O . VAL A 1 193 ? -6.038 -1.577 30.746 1.00 90.31 193 VAL A O 1
ATOM 1488 N N . ILE A 1 194 ? -5.871 -3.659 29.898 1.00 91.31 194 ILE A N 1
ATOM 1489 C CA . ILE A 1 194 ? -6.588 -4.355 30.968 1.00 91.31 194 ILE A CA 1
ATOM 1490 C C . ILE A 1 194 ? -5.548 -5.082 31.819 1.00 91.31 194 ILE A C 1
ATOM 1492 O O . ILE A 1 194 ? -4.784 -5.894 31.301 1.00 91.31 194 ILE A O 1
ATOM 1496 N N . TYR A 1 195 ? -5.529 -4.794 33.114 1.00 91.19 195 TYR A N 1
ATOM 1497 C CA . TYR A 1 195 ? -4.758 -5.515 34.118 1.00 91.19 195 TYR A CA 1
ATOM 1498 C C . TYR A 1 195 ? -5.740 -6.340 34.944 1.00 91.19 195 TYR A C 1
ATOM 1500 O O . TYR A 1 195 ? -6.528 -5.780 35.703 1.00 91.19 195 TYR A O 1
ATOM 1508 N N . CYS A 1 196 ? -5.744 -7.653 34.748 1.00 90.94 196 CYS A N 1
ATOM 1509 C CA . CYS A 1 196 ? -6.623 -8.574 35.454 1.00 90.94 196 CYS A CA 1
ATOM 1510 C C . CYS A 1 196 ? -5.968 -9.956 35.478 1.00 90.94 196 CYS A C 1
ATOM 1512 O O . CYS A 1 196 ? -5.503 -10.428 34.440 1.00 90.94 196 CYS A O 1
ATOM 1514 N N . ASP A 1 197 ? -5.942 -10.587 36.649 1.00 87.81 197 ASP A N 1
ATOM 1515 C CA . ASP A 1 197 ? -5.375 -11.930 36.816 1.00 87.81 197 ASP A CA 1
ATOM 1516 C C . ASP A 1 197 ? -6.412 -13.038 36.564 1.00 87.81 197 ASP A C 1
ATOM 1518 O O . ASP A 1 197 ? -6.052 -14.186 36.302 1.00 87.81 197 ASP A O 1
ATOM 1522 N N . ASP A 1 198 ? -7.705 -12.703 36.619 1.00 89.12 198 ASP A N 1
ATOM 1523 C CA . ASP A 1 198 ? -8.799 -13.646 36.413 1.00 89.12 198 ASP A CA 1
ATOM 1524 C C . ASP A 1 198 ? -9.295 -13.643 34.958 1.00 89.12 198 ASP A C 1
ATOM 1526 O O . ASP A 1 198 ? -9.740 -12.629 34.410 1.00 89.12 198 ASP A O 1
ATOM 1530 N N . GLU A 1 199 ? -9.265 -14.813 34.319 1.00 87.88 199 GLU A N 1
ATOM 1531 C CA . GLU A 1 199 ? -9.668 -14.963 32.918 1.00 87.88 199 GLU A CA 1
ATOM 1532 C C . GLU A 1 199 ? -11.171 -14.701 32.728 1.00 87.88 199 GLU A C 1
ATOM 1534 O O . GLU A 1 199 ? -11.585 -14.140 31.711 1.00 87.88 199 GLU A O 1
ATOM 1539 N N . SER A 1 200 ? -12.004 -15.071 33.707 1.00 87.81 200 SER A N 1
ATOM 1540 C CA . SER A 1 200 ? -13.457 -14.898 33.604 1.00 87.81 200 SER A CA 1
ATOM 1541 C C . SER A 1 200 ? -13.861 -13.419 33.652 1.00 87.81 200 SER A C 1
ATOM 1543 O O . SER A 1 200 ? -14.635 -12.955 32.812 1.00 87.81 200 SER A O 1
ATOM 1545 N N . THR A 1 201 ? -13.233 -12.658 34.547 1.00 87.38 201 THR A N 1
ATOM 1546 C CA . THR A 1 201 ? -13.365 -11.207 34.680 1.00 87.38 201 THR A CA 1
ATOM 1547 C C . THR A 1 201 ? -12.795 -10.505 33.449 1.00 87.38 201 THR A C 1
ATOM 1549 O O . THR A 1 201 ? -13.443 -9.620 32.893 1.00 87.38 201 THR A O 1
ATOM 1552 N N . THR A 1 202 ? -11.650 -10.961 32.930 1.00 89.69 202 THR A N 1
ATOM 1553 C CA . THR A 1 202 ? -11.058 -10.434 31.687 1.00 89.69 202 THR A CA 1
ATOM 1554 C C . THR A 1 202 ? -12.016 -10.549 30.499 1.00 89.69 202 THR A C 1
ATOM 1556 O O . THR A 1 202 ? -12.162 -9.594 29.736 1.00 89.69 202 THR A O 1
ATOM 1559 N N . ARG A 1 203 ? -12.711 -11.687 30.346 1.00 88.31 203 ARG A N 1
ATOM 1560 C CA . ARG A 1 203 ? -13.707 -11.881 29.275 1.00 88.31 203 ARG A CA 1
ATOM 1561 C C . ARG A 1 203 ? -14.891 -10.925 29.413 1.00 88.31 203 ARG A C 1
ATOM 1563 O O . ARG A 1 203 ? -15.297 -10.333 28.420 1.00 88.31 203 ARG A O 1
ATOM 1570 N N . LEU A 1 204 ? -15.401 -10.718 30.627 1.00 88.94 204 LEU A N 1
ATOM 1571 C CA . LEU A 1 204 ? -16.500 -9.775 30.869 1.00 88.94 204 LEU A CA 1
ATOM 1572 C C . LEU A 1 204 ? -16.092 -8.322 30.578 1.00 88.94 204 LEU A C 1
ATOM 1574 O O . LEU A 1 204 ? -16.856 -7.582 29.956 1.00 88.94 204 LEU A O 1
ATOM 1578 N N . ILE A 1 205 ? -14.876 -7.926 30.973 1.00 90.19 205 ILE A N 1
ATOM 1579 C CA . ILE A 1 205 ? -14.316 -6.602 30.661 1.00 90.19 205 ILE A CA 1
ATOM 1580 C C . ILE A 1 205 ? -14.170 -6.432 29.146 1.00 90.19 205 ILE A C 1
ATOM 1582 O O . ILE A 1 205 ? -14.535 -5.391 28.598 1.00 90.19 205 ILE A O 1
ATOM 1586 N N . TYR A 1 206 ? -13.655 -7.453 28.460 1.00 88.44 206 TYR A N 1
ATOM 1587 C CA . TYR A 1 206 ? -13.512 -7.434 27.009 1.00 88.44 206 TYR A CA 1
ATOM 1588 C C . TYR A 1 206 ? -14.868 -7.323 26.302 1.00 88.44 206 TYR A C 1
ATOM 1590 O O . TYR A 1 206 ? -15.015 -6.507 25.394 1.00 88.44 206 TYR A O 1
ATOM 1598 N N . ASP A 1 207 ? -15.880 -8.065 26.750 1.00 87.56 207 ASP A N 1
ATOM 1599 C CA . ASP A 1 207 ? -17.235 -7.977 26.207 1.00 87.56 207 ASP A CA 1
ATOM 1600 C C . ASP A 1 207 ? -17.828 -6.573 26.401 1.00 87.56 207 ASP A C 1
ATOM 1602 O O . ASP A 1 207 ? -18.410 -6.017 25.466 1.00 87.56 207 ASP A O 1
ATOM 1606 N N . ALA A 1 208 ? -17.641 -5.960 27.575 1.00 89.12 208 ALA A N 1
ATOM 1607 C CA . ALA A 1 208 ? -18.057 -4.579 27.822 1.00 89.12 208 ALA A CA 1
ATOM 1608 C C . ALA A 1 208 ? -17.337 -3.594 26.884 1.00 89.12 208 ALA A C 1
ATOM 1610 O O . ALA A 1 208 ? -17.991 -2.795 26.208 1.00 89.12 208 ALA A O 1
ATOM 1611 N N . LEU A 1 209 ? -16.011 -3.703 26.751 1.00 87.12 209 LEU A N 1
ATOM 1612 C CA . LEU A 1 209 ? -15.220 -2.905 25.806 1.00 87.12 209 LEU A CA 1
ATOM 1613 C C . LEU A 1 209 ? -15.702 -3.079 24.365 1.00 87.12 209 LEU A C 1
ATOM 1615 O O . LEU A 1 209 ? -15.859 -2.090 23.652 1.00 87.12 209 LEU A O 1
ATOM 1619 N N . SER A 1 210 ? -15.983 -4.312 23.947 1.00 81.12 210 SER A N 1
ATOM 1620 C CA . SER A 1 210 ? -16.440 -4.621 22.592 1.00 81.12 210 SER A CA 1
ATOM 1621 C C . SER A 1 210 ? -17.807 -4.007 22.270 1.00 81.12 210 SER A C 1
ATOM 1623 O O . SER A 1 210 ? -18.077 -3.696 21.112 1.00 81.12 210 SER A O 1
ATOM 1625 N N . SER A 1 211 ? -18.647 -3.795 23.290 1.00 82.56 211 SER A N 1
ATOM 1626 C CA . SER A 1 211 ? -19.962 -3.163 23.143 1.00 82.56 211 SER A CA 1
ATOM 1627 C C . SER A 1 211 ? -19.882 -1.643 22.977 1.00 82.56 211 SER A C 1
ATOM 1629 O O . SER A 1 211 ? -20.708 -1.051 22.285 1.00 82.56 211 SER A O 1
ATOM 1631 N N . VAL A 1 212 ? -18.866 -1.017 23.576 1.00 82.44 212 VAL A N 1
ATOM 1632 C CA . VAL A 1 212 ? -18.649 0.437 23.537 1.00 82.44 212 VAL A CA 1
ATOM 1633 C C . VAL A 1 212 ? -17.782 0.847 22.349 1.00 82.44 212 VAL A C 1
ATOM 1635 O O . VAL A 1 212 ? -17.987 1.911 21.762 1.00 82.44 212 VAL A O 1
ATOM 1638 N N . CYS A 1 213 ? -16.811 0.014 21.982 1.00 76.75 213 CYS A N 1
ATOM 1639 C CA . CYS A 1 213 ? -15.915 0.284 20.873 1.00 76.75 213 CYS A CA 1
ATOM 1640 C C . CYS A 1 213 ? -16.585 -0.068 19.547 1.00 76.75 213 CYS A C 1
ATOM 1642 O O . CYS A 1 213 ? -17.057 -1.187 19.343 1.00 76.75 213 CYS A O 1
ATOM 1644 N N . ASN A 1 214 ? -16.523 0.841 18.577 1.00 6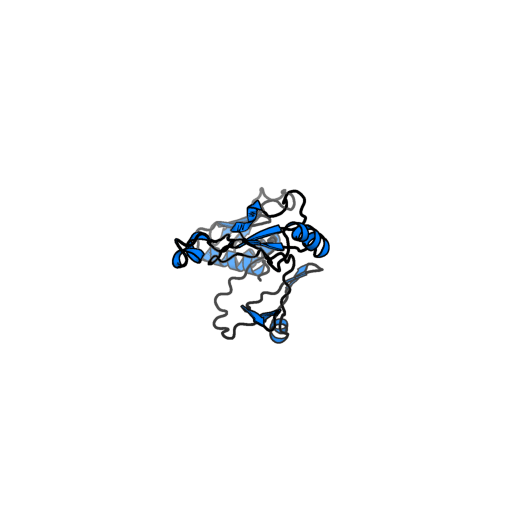8.88 214 ASN A N 1
ATOM 1645 C CA . ASN A 1 214 ? -16.893 0.481 17.218 1.0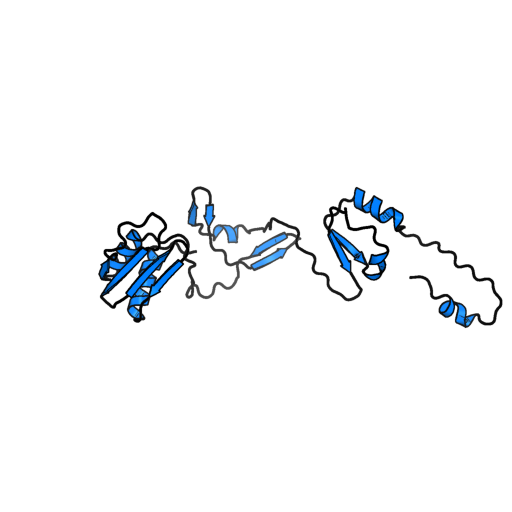0 68.88 214 ASN A CA 1
ATOM 1646 C C . ASN A 1 214 ? -15.886 -0.558 16.703 1.00 68.88 214 ASN A C 1
ATOM 1648 O O . ASN A 1 214 ? -14.681 -0.369 16.824 1.00 68.88 214 ASN A O 1
ATOM 1652 N N . GLY A 1 215 ? -16.375 -1.677 16.171 1.00 65.50 215 GLY A N 1
ATOM 1653 C CA . GLY A 1 215 ? -15.559 -2.693 15.498 1.00 65.50 215 GLY A CA 1
ATOM 1654 C C . GLY A 1 215 ? -15.639 -2.562 13.974 1.00 65.50 215 GLY A C 1
ATOM 1655 O O . GLY A 1 215 ? -16.709 -2.218 13.454 1.00 65.50 215 GLY A O 1
ATOM 1656 N N . ILE A 1 216 ? -14.527 -2.838 13.285 1.00 60.91 216 ILE A N 1
ATOM 1657 C CA . ILE A 1 216 ? -14.415 -3.045 11.828 1.00 60.91 216 ILE A CA 1
ATOM 1658 C C . ILE A 1 216 ? -14.058 -4.505 11.546 1.00 60.91 216 ILE A C 1
ATOM 1660 O O . ILE A 1 216 ? -13.108 -5.061 12.150 1.00 60.91 216 ILE A O 1
#

Radius of gyration: 34.07 Å; chains: 1; bounding box: 74×39×90 Å

Sequence (216 aa):
QGVDAELALKPFMPVAIQVLECSFLSGIKVRKVNPLLSVLKPKLVLFPEDLKSRCPSKEDAPWSYLYYSKGKTIEIPNTREDFEVGLPTDVAFGLQPRQLDKAIAVARLRAKLHLSKGQYVLVAPKDQSDESNRQLLHWGAVDAGRLLSALQEKGIECAFPADDDDGPAGCERSILITSPGEALVKMAPEKTVIYCDDESTTRLIYDALSSVCNGI